Protein AF-A0A136WFS0-F1 (afdb_monomer)

pLDDT: mean 78.29, std 17.87, range [33.06, 95.5]

Foldseek 3Di:
DLVVFQQAKWFQDPVLLVVLVVLQVVQVHDCQNLCVVVVHDSCPSVCSNVCVDGIDGSQVSLSSQCSSVVHDSVVSNVVCCVVCVPPVVVGDDDPVGDDPQDDPVQVPPPLCPLPPDDDDDDPVVVVVVVVVVVVVLVVCCVPPVVVSVVVVVVVSVVCRVHVSVVSNVVNPPCVVCVPDDPVVVVVVVVVVVVVVVVVVVVPVPPPVPVPPVPPDPPDD

Solvent-accessible surface area (backbone atoms only — not comparable to full-atom values): 13031 Å² total; per-residue (Å²): 115,48,76,81,45,38,78,46,64,32,65,58,45,73,65,60,33,50,49,54,52,51,53,27,54,78,62,74,49,50,48,46,58,53,15,52,77,68,79,41,59,54,58,53,43,49,30,41,66,68,60,72,40,58,57,46,35,29,43,55,54,25,49,50,45,11,69,54,70,74,43,54,60,65,59,21,32,50,48,50,47,69,72,34,66,79,54,54,81,76,42,66,77,59,103,80,76,79,85,81,90,61,59,82,71,62,74,73,48,66,55,60,77,48,56,86,69,86,78,83,94,47,73,69,57,51,56,50,51,51,52,51,53,53,51,52,53,52,56,38,34,78,76,40,50,69,61,35,51,53,51,53,53,50,53,53,54,49,41,60,72,39,50,29,59,44,52,25,60,71,57,54,70,64,76,79,55,73,85,59,53,70,69,59,52,49,52,52,50,51,52,53,51,50,53,49,52,61,58,58,64,72,45,85,89,58,76,73,73,79,69,63,84,83,73,83,86,85,87,132

Sequence (220 aa):
MLLDNPIKRIKITDEIKSLIISERQKKDLSATQLAKKMERPQSWIAQIENGRTKSIKQSDLVLVFSKILDLTMEEADNFISNTFEEDLNSLYTDDSGQMSFLDKKDIKKDINKYAKFTTSENKEEFQTQKRYILSAFNSMYNQIPEEAVKILRTLCRNIDFNLPFMTGIMSIPFFILKDLDEDITHELYEEISNLFLKYANKDEQRVSIVNEDDNLDEEQ

InterPro domains:
  IPR001387 Cro/C1-type, helix-turn-helix domain [PS50943] (20-76)
  IPR001387 Cro/C1-type, helix-turn-helix domain [SM00530] (19-76)
  IPR001387 Cro/C1-type, helix-turn-helix domain [cd00093] (20-75)
  IPR010982 Lambda repressor-like, DNA-binding domain superfamily [G3DSA:1.10.260.40] (8-92)
  IPR010982 Lambda repressor-like, DNA-binding domain superfamily [SSF47413] (14-75)

Structure (mmCIF, N/CA/C/O backbone):
data_AF-A0A136WFS0-F1
#
_entry.id   AF-A0A136WFS0-F1
#
loop_
_atom_site.group_PDB
_atom_site.id
_atom_site.type_symbol
_atom_site.label_atom_id
_atom_site.label_alt_id
_atom_site.label_comp_id
_atom_site.label_asym_id
_atom_site.label_entity_id
_atom_site.label_seq_id
_atom_site.pdbx_PDB_ins_code
_atom_site.Cartn_x
_atom_site.Cartn_y
_atom_site.Cartn_z
_atom_site.occupancy
_atom_site.B_iso_or_equiv
_atom_site.auth_seq_id
_atom_site.auth_comp_id
_atom_site.auth_asym_id
_atom_site.auth_atom_id
_atom_site.pdbx_PDB_model_num
ATOM 1 N N . MET A 1 1 ? -7.950 8.051 3.103 1.00 68.50 1 MET A N 1
ATOM 2 C CA . MET A 1 1 ? -8.069 8.164 4.571 1.00 68.50 1 MET A CA 1
ATOM 3 C C . MET A 1 1 ? -9.460 7.695 5.012 1.00 68.50 1 MET A C 1
ATOM 5 O O . MET A 1 1 ? -10.371 7.654 4.190 1.00 68.50 1 MET A O 1
ATOM 9 N N . LEU A 1 2 ? -9.647 7.220 6.248 1.00 71.75 2 LEU A N 1
ATOM 10 C CA . LEU A 1 2 ? -10.925 6.638 6.709 1.00 71.75 2 LEU A CA 1
ATOM 11 C C . LEU A 1 2 ? -12.026 7.693 6.878 1.00 71.75 2 LEU A C 1
ATOM 13 O O . LEU A 1 2 ? -13.213 7.372 6.793 1.00 71.75 2 LEU A O 1
ATOM 17 N N . LEU A 1 3 ? -11.649 8.950 7.101 1.00 78.75 3 LEU A N 1
ATOM 18 C CA . LEU A 1 3 ? -12.576 10.074 7.140 1.00 78.75 3 LEU A CA 1
ATOM 19 C C . LEU A 1 3 ? -13.115 10.466 5.757 1.00 78.75 3 LEU A C 1
ATOM 21 O O . LEU A 1 3 ? -14.141 11.140 5.708 1.00 78.75 3 LEU A O 1
ATOM 25 N N . ASP A 1 4 ? -12.519 9.987 4.658 1.00 75.38 4 ASP A N 1
ATOM 26 C CA . ASP A 1 4 ? -13.006 10.260 3.295 1.00 75.38 4 ASP A CA 1
ATOM 27 C C . ASP A 1 4 ? -14.332 9.538 3.003 1.00 75.38 4 ASP A C 1
ATOM 29 O O . ASP A 1 4 ? -15.120 9.976 2.166 1.00 75.38 4 ASP A O 1
ATOM 33 N N . ASN A 1 5 ? -14.608 8.426 3.699 1.00 74.62 5 ASN A N 1
ATOM 34 C CA . ASN A 1 5 ? -15.874 7.705 3.582 1.00 74.62 5 ASN A CA 1
ATOM 35 C C . ASN A 1 5 ? -16.406 7.244 4.955 1.00 74.62 5 ASN A C 1
ATOM 37 O O . ASN A 1 5 ? -16.463 6.049 5.260 1.00 74.62 5 ASN A O 1
ATOM 41 N N . PRO A 1 6 ? -16.869 8.183 5.799 1.00 75.44 6 PRO A N 1
ATOM 42 C CA . PRO A 1 6 ? -17.129 7.932 7.216 1.00 75.44 6 PRO A CA 1
ATOM 43 C C . PRO A 1 6 ? -18.265 6.926 7.463 1.00 75.44 6 PRO A C 1
ATOM 45 O O . PRO A 1 6 ? -18.339 6.315 8.532 1.00 75.44 6 PRO A O 1
ATOM 48 N N . ILE A 1 7 ? -19.156 6.739 6.484 1.00 80.44 7 ILE A N 1
ATOM 49 C CA . ILE A 1 7 ? -20.322 5.849 6.574 1.00 80.44 7 ILE A CA 1
ATOM 50 C C . ILE A 1 7 ? -19.964 4.413 6.165 1.00 80.44 7 ILE A C 1
ATOM 52 O O . ILE A 1 7 ? -20.620 3.471 6.628 1.00 80.44 7 ILE A O 1
ATOM 56 N N . LYS A 1 8 ? -18.915 4.227 5.349 1.00 83.62 8 LYS A N 1
ATOM 57 C CA . LYS A 1 8 ? -18.462 2.910 4.892 1.00 83.62 8 LYS A CA 1
ATOM 58 C C . LYS A 1 8 ? -18.133 2.022 6.086 1.00 83.62 8 LYS A C 1
ATOM 60 O O . LYS A 1 8 ? -17.630 2.480 7.114 1.00 83.62 8 LYS A O 1
ATOM 65 N N . ARG A 1 9 ? -18.457 0.733 5.975 1.00 83.69 9 ARG A N 1
ATOM 66 C CA . ARG A 1 9 ? -18.174 -0.240 7.034 1.00 83.69 9 ARG A CA 1
ATOM 67 C C . ARG A 1 9 ? -16.831 -0.908 6.791 1.00 83.69 9 ARG A C 1
ATOM 69 O O . ARG A 1 9 ? -16.527 -1.301 5.674 1.00 83.69 9 ARG A O 1
ATOM 76 N N . ILE A 1 10 ? -16.071 -1.076 7.863 1.00 83.75 10 ILE A N 1
ATOM 77 C CA . ILE A 1 10 ? -14.818 -1.819 7.894 1.00 83.75 10 ILE A CA 1
ATOM 78 C C . ILE A 1 10 ? -14.995 -3.081 8.732 1.00 83.75 10 ILE A C 1
ATOM 80 O O . ILE A 1 10 ? -15.658 -3.068 9.777 1.00 83.75 10 ILE A O 1
ATOM 84 N N . LYS A 1 11 ? -14.438 -4.195 8.255 1.00 87.56 11 LYS A N 1
ATOM 85 C CA . LYS A 1 11 ? -14.429 -5.462 8.987 1.00 87.56 11 LYS A CA 1
ATOM 86 C C . LYS A 1 11 ? -13.501 -5.352 10.199 1.00 87.56 11 LYS A C 1
ATOM 88 O O . LYS A 1 11 ? -12.390 -4.855 10.077 1.00 87.56 11 LYS A O 1
ATOM 93 N N . ILE A 1 12 ? -13.946 -5.847 11.351 1.00 87.25 12 ILE A N 1
ATOM 94 C CA . ILE A 1 12 ? -13.088 -5.977 12.533 1.00 87.25 12 ILE A CA 1
ATOM 95 C C . ILE A 1 12 ? -12.282 -7.266 12.387 1.00 87.25 12 ILE A C 1
ATOM 97 O O . ILE A 1 12 ? -12.848 -8.360 12.465 1.00 87.25 12 ILE A O 1
ATOM 101 N N . THR A 1 13 ? -10.984 -7.133 12.133 1.00 86.31 13 THR A N 1
ATOM 102 C CA . THR A 1 13 ? -10.041 -8.255 12.116 1.00 86.31 13 THR A CA 1
ATOM 103 C C . THR A 1 13 ? -9.462 -8.515 13.504 1.00 86.31 13 THR A C 1
ATOM 105 O O . THR A 1 13 ? -9.647 -7.715 14.429 1.00 86.31 13 THR A O 1
ATOM 108 N N . ASP A 1 14 ? -8.760 -9.639 13.658 1.00 83.19 14 ASP A N 1
ATOM 109 C CA . ASP A 1 14 ? -8.060 -9.950 14.903 1.00 83.19 14 ASP A CA 1
ATOM 110 C C . ASP A 1 14 ? -6.918 -8.956 15.172 1.00 83.19 14 ASP A C 1
ATOM 112 O O . ASP A 1 14 ? -6.666 -8.638 16.337 1.00 83.19 14 ASP A O 1
ATOM 116 N N . GLU A 1 15 ? -6.295 -8.386 14.132 1.00 84.06 15 GLU A N 1
ATOM 117 C CA . GLU A 1 15 ? -5.291 -7.325 14.275 1.00 84.06 15 GLU A CA 1
ATOM 118 C C . GLU A 1 15 ? -5.914 -6.040 14.837 1.00 84.06 15 GLU A C 1
ATOM 120 O O . GLU A 1 15 ? -5.456 -5.538 15.866 1.00 84.06 15 GLU A O 1
ATOM 125 N N . ILE A 1 16 ? -7.006 -5.543 14.233 1.00 89.00 16 ILE A N 1
ATOM 126 C CA . ILE A 1 16 ? -7.715 -4.338 14.710 1.00 89.00 16 ILE A CA 1
ATOM 127 C C . ILE A 1 16 ? -8.169 -4.528 16.155 1.00 89.00 16 ILE A C 1
ATOM 129 O O . ILE A 1 16 ? -7.966 -3.663 17.007 1.00 89.00 16 ILE A O 1
ATOM 133 N N . LYS A 1 17 ? -8.766 -5.684 16.445 1.00 90.56 17 LYS A N 1
ATOM 134 C CA . LYS A 1 17 ? -9.206 -6.046 17.789 1.00 90.56 17 LYS A CA 1
ATOM 135 C C . LYS A 1 17 ? -8.048 -6.023 18.786 1.00 90.56 17 LYS A C 1
ATOM 137 O O . LYS A 1 17 ? -8.182 -5.427 19.854 1.00 90.56 17 LYS A O 1
ATOM 142 N N . SER A 1 18 ? -6.933 -6.667 18.453 1.00 87.12 18 SER A N 1
ATOM 143 C CA . SER A 1 18 ? -5.767 -6.746 19.336 1.00 87.12 18 SER A CA 1
ATOM 144 C C . SER A 1 18 ? -5.171 -5.366 19.593 1.00 87.12 18 SER A C 1
ATOM 146 O O . SER A 1 18 ? -4.840 -5.063 20.737 1.00 87.12 18 SER A O 1
ATOM 148 N N . LEU A 1 19 ? -5.124 -4.505 18.571 1.00 90.00 19 LEU A N 1
ATOM 149 C CA . LEU A 1 19 ? -4.628 -3.140 18.710 1.00 90.00 19 LEU A CA 1
ATOM 150 C C . LEU A 1 19 ? -5.527 -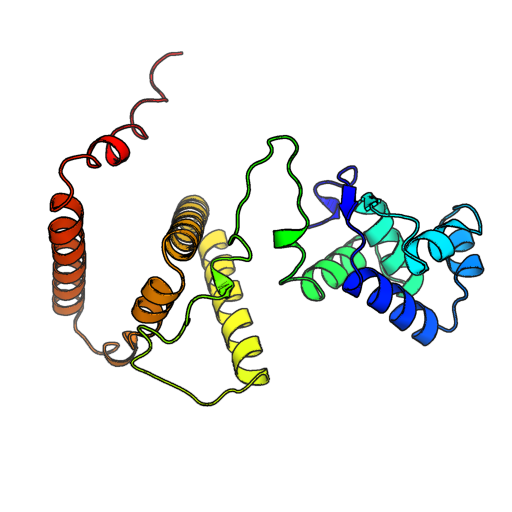2.285 19.613 1.00 90.00 19 LEU A C 1
ATOM 152 O O . LEU A 1 19 ? -5.026 -1.591 20.496 1.00 90.00 19 LEU A O 1
ATOM 156 N N . ILE A 1 20 ? -6.853 -2.363 19.440 1.00 92.56 20 ILE A N 1
ATOM 157 C CA . ILE A 1 20 ? -7.809 -1.664 20.315 1.00 92.56 20 ILE A CA 1
ATOM 158 C C . ILE A 1 20 ? -7.585 -2.084 21.771 1.00 92.56 20 ILE A C 1
ATOM 160 O O . ILE A 1 20 ? -7.485 -1.225 22.647 1.00 92.56 20 ILE A O 1
ATOM 164 N N . ILE A 1 21 ? -7.461 -3.392 22.029 1.00 90.56 21 ILE A N 1
ATOM 165 C CA . ILE A 1 21 ? -7.222 -3.925 23.376 1.00 90.56 21 ILE A CA 1
ATOM 166 C C . ILE A 1 21 ? -5.895 -3.400 23.931 1.00 90.56 21 ILE A C 1
ATOM 168 O O . ILE A 1 21 ? -5.872 -2.889 25.053 1.00 90.56 21 ILE A O 1
ATOM 172 N N . SER A 1 22 ? -4.806 -3.494 23.164 1.00 87.44 22 SER A N 1
ATOM 173 C CA . SER A 1 22 ? -3.476 -3.112 23.639 1.00 87.44 22 SER A CA 1
ATOM 174 C C . SER A 1 22 ? -3.366 -1.617 23.919 1.00 87.44 22 SER A C 1
ATOM 176 O O . SER A 1 22 ? -2.876 -1.236 24.979 1.00 87.44 22 SER A O 1
ATOM 178 N N . GLU A 1 23 ? -3.847 -0.758 23.016 1.00 88.56 23 GLU A N 1
ATOM 179 C CA . GLU A 1 23 ? -3.782 0.696 23.206 1.00 88.56 23 GLU A CA 1
ATOM 180 C C . GLU A 1 23 ? -4.685 1.150 24.354 1.00 88.56 23 GLU A C 1
ATOM 182 O O . GLU A 1 23 ? -4.287 1.970 25.183 1.00 88.56 23 GLU A O 1
ATOM 187 N N . ARG A 1 24 ? -5.874 0.549 24.482 1.00 93.62 24 ARG A N 1
ATOM 188 C CA . ARG A 1 24 ? -6.771 0.812 25.608 1.00 93.62 24 ARG A CA 1
ATOM 189 C C . ARG A 1 24 ? -6.122 0.435 26.945 1.00 93.62 24 ARG A C 1
ATOM 191 O O . ARG A 1 24 ? -6.205 1.206 27.900 1.00 93.62 24 ARG A O 1
ATOM 198 N N . GLN A 1 25 ? -5.483 -0.733 27.019 1.00 90.81 25 GLN A N 1
ATOM 199 C CA . GLN A 1 25 ? -4.806 -1.208 28.230 1.00 90.81 25 GLN A CA 1
ATOM 200 C C . GLN A 1 25 ? -3.585 -0.355 28.591 1.00 90.81 25 GLN A C 1
ATOM 202 O O . GLN A 1 25 ? -3.404 -0.043 29.764 1.00 90.81 25 GLN A O 1
ATOM 207 N N . LYS A 1 26 ? -2.796 0.102 27.607 1.00 90.50 26 LYS A N 1
ATOM 208 C CA . LYS A 1 26 ? -1.684 1.049 27.834 1.00 90.50 26 LYS A CA 1
ATOM 209 C C . LYS A 1 26 ? -2.140 2.359 28.485 1.00 90.50 26 LYS A C 1
ATOM 211 O O . LYS A 1 26 ? -1.353 3.015 29.158 1.00 90.50 26 LYS A O 1
ATOM 216 N N . LYS A 1 27 ? -3.400 2.742 28.274 1.00 89.81 27 LYS A N 1
ATOM 217 C CA . LYS A 1 27 ? -4.025 3.955 28.818 1.00 89.81 27 LYS A CA 1
ATOM 218 C C . LYS A 1 27 ? -4.878 3.695 30.067 1.00 89.81 27 LYS A C 1
ATOM 220 O O . LYS A 1 27 ? -5.587 4.600 30.494 1.00 89.81 27 LYS A O 1
ATOM 225 N N . ASP A 1 28 ? -4.837 2.477 30.614 1.00 91.50 28 ASP A N 1
ATOM 226 C CA . ASP A 1 28 ? -5.625 2.030 31.774 1.00 91.50 28 ASP A CA 1
ATOM 227 C C . ASP A 1 28 ? -7.137 2.325 31.653 1.00 91.50 28 ASP A C 1
ATOM 229 O O . ASP A 1 28 ? -7.840 2.657 32.607 1.00 91.50 28 ASP A O 1
ATOM 233 N N . LEU A 1 29 ? -7.664 2.239 30.429 1.00 91.44 29 LEU A N 1
ATOM 234 C CA . LEU A 1 29 ? -9.081 2.451 30.150 1.00 91.44 29 LEU A CA 1
ATOM 235 C C . LEU A 1 29 ? -9.812 1.110 30.167 1.00 91.44 29 LEU A C 1
ATOM 237 O O . LEU A 1 29 ? -9.398 0.166 29.510 1.00 91.44 29 LEU A O 1
ATOM 241 N N . SER A 1 30 ? -10.952 0.995 30.839 1.00 93.12 30 SER A N 1
ATOM 242 C CA . SER A 1 30 ? -11.841 -0.164 30.658 1.00 93.12 30 SER A CA 1
ATOM 243 C C . SER A 1 30 ? -12.681 -0.029 29.384 1.00 93.12 30 SER A C 1
ATOM 245 O O . SER A 1 30 ? -12.986 1.080 28.935 1.00 93.12 30 SER A O 1
ATOM 247 N N . ALA A 1 31 ? -13.119 -1.159 28.818 1.00 91.94 31 ALA A N 1
ATOM 248 C CA . ALA A 1 31 ? -14.027 -1.173 27.666 1.00 91.94 31 ALA A CA 1
ATOM 249 C C . ALA A 1 31 ? -15.309 -0.355 27.932 1.00 91.94 31 ALA A C 1
ATOM 251 O O . ALA A 1 31 ? -15.770 0.395 27.072 1.00 91.94 31 ALA A O 1
ATOM 252 N N . THR A 1 32 ? -15.836 -0.433 29.158 1.00 92.62 32 THR A N 1
ATOM 253 C CA . THR A 1 32 ? -17.011 0.327 29.605 1.00 92.62 32 THR A CA 1
ATOM 254 C C . THR A 1 32 ? -16.746 1.833 29.655 1.00 92.62 32 THR A C 1
ATOM 256 O O . THR A 1 32 ? -17.588 2.619 29.219 1.00 92.62 32 THR A O 1
ATOM 259 N N . GLN A 1 33 ? -15.584 2.256 30.169 1.00 92.06 33 GLN A N 1
ATOM 260 C CA . GLN A 1 33 ? -15.201 3.673 30.198 1.00 92.06 33 GLN A CA 1
ATOM 261 C C . GLN A 1 33 ? -15.030 4.232 28.785 1.00 92.06 33 GLN A C 1
ATOM 263 O O . GLN A 1 33 ? -15.508 5.331 28.510 1.00 92.06 33 GLN A O 1
ATOM 268 N N . LEU A 1 34 ? -14.405 3.470 27.883 1.00 93.94 34 LEU A N 1
ATOM 269 C CA . LEU A 1 34 ? -14.241 3.875 26.490 1.00 93.94 34 LEU A CA 1
ATOM 270 C C . LEU A 1 34 ? -15.594 4.003 25.778 1.00 93.94 34 LEU A C 1
ATOM 272 O O . LEU A 1 34 ? -15.862 5.033 25.168 1.00 93.94 34 LEU A O 1
ATOM 276 N N . ALA A 1 35 ? -16.488 3.020 25.933 1.00 94.38 35 ALA A N 1
ATOM 277 C CA . ALA A 1 35 ? -17.838 3.093 25.374 1.00 94.38 35 ALA A CA 1
ATOM 278 C C . ALA A 1 35 ? -18.599 4.333 25.876 1.00 94.38 35 ALA A C 1
ATOM 280 O O . ALA A 1 35 ? -19.230 5.034 25.086 1.00 94.38 35 ALA A O 1
ATOM 281 N N . LYS A 1 36 ? -18.474 4.658 27.172 1.00 92.81 36 LYS A N 1
ATOM 282 C CA . LYS A 1 36 ? -19.080 5.857 27.766 1.00 92.81 36 LYS A CA 1
ATOM 283 C C . LYS A 1 36 ? -18.508 7.153 27.180 1.00 92.81 36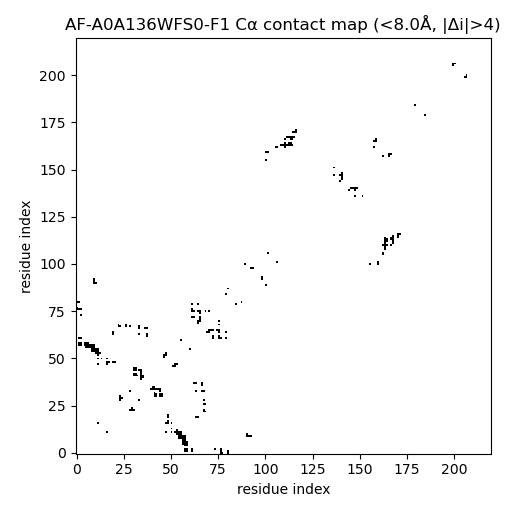 LYS A C 1
ATOM 285 O O . LYS A 1 36 ? -19.284 8.053 26.881 1.00 92.81 36 LYS A O 1
ATOM 290 N N . LYS A 1 37 ? -17.185 7.244 26.977 1.00 91.06 37 LYS A N 1
ATOM 291 C CA . LYS A 1 37 ? -16.526 8.403 26.332 1.00 91.06 37 LYS A CA 1
ATOM 292 C C . LYS A 1 37 ? -16.991 8.642 24.889 1.00 91.06 37 LYS A C 1
ATOM 294 O O . LYS A 1 37 ? -16.801 9.735 24.368 1.00 91.06 37 LYS A O 1
ATOM 299 N N . MET A 1 38 ? -17.561 7.623 24.252 1.00 90.25 38 MET A N 1
ATOM 300 C CA . MET A 1 38 ? -18.074 7.669 22.882 1.00 90.25 38 MET A CA 1
ATOM 301 C C . MET A 1 38 ? -19.604 7.766 22.810 1.00 90.25 38 MET A C 1
ATOM 303 O O . MET A 1 38 ? -20.159 7.623 21.725 1.00 90.25 38 MET A O 1
ATOM 307 N N . GLU A 1 39 ? -20.291 7.923 23.947 1.00 92.00 39 GLU A N 1
ATOM 308 C CA . GLU A 1 39 ? -21.762 7.910 24.020 1.00 92.00 39 GLU A CA 1
ATOM 309 C C . GLU A 1 39 ? -22.384 6.631 23.418 1.00 92.00 39 GLU A C 1
ATOM 311 O O . GLU A 1 39 ? -23.469 6.631 22.835 1.00 92.00 39 GLU A O 1
ATOM 316 N N . ARG A 1 40 ? -21.686 5.496 23.561 1.00 91.94 40 ARG A N 1
ATOM 317 C CA . ARG A 1 40 ? -22.130 4.176 23.096 1.00 91.94 40 ARG A CA 1
ATOM 318 C C . ARG A 1 40 ? -22.615 3.303 24.260 1.00 91.94 40 ARG A C 1
ATOM 320 O O . ARG A 1 40 ? -22.210 3.513 25.407 1.00 91.94 40 ARG A O 1
ATOM 327 N N . PRO A 1 41 ? -23.450 2.277 23.989 1.00 94.56 41 PRO A N 1
ATOM 328 C CA . PRO A 1 41 ? -23.832 1.296 25.002 1.00 94.56 41 PRO A CA 1
ATOM 329 C C . PRO A 1 41 ? -22.602 0.669 25.664 1.00 94.56 41 PRO A C 1
ATOM 331 O O . PRO A 1 41 ? -21.628 0.357 24.983 1.00 94.56 41 PRO A O 1
ATOM 334 N N . GLN A 1 42 ? -22.662 0.421 26.976 1.00 91.69 42 GLN A N 1
ATOM 335 C CA . GLN A 1 42 ? -21.531 -0.104 27.762 1.00 91.69 42 GLN A CA 1
ATOM 336 C C . GLN A 1 42 ? -20.916 -1.387 27.179 1.00 91.69 42 GLN A C 1
ATOM 338 O O . GLN A 1 42 ? -19.716 -1.618 27.299 1.00 91.69 42 GLN A O 1
ATOM 343 N N . SER A 1 43 ? -21.732 -2.214 26.523 1.00 93.00 43 SER A N 1
ATOM 344 C CA . SER A 1 43 ? -21.311 -3.466 25.895 1.00 93.00 43 SER A CA 1
ATOM 345 C C . SER A 1 43 ? -20.637 -3.295 24.530 1.00 93.00 43 SER A C 1
ATOM 347 O O . SER A 1 43 ? -20.070 -4.262 24.031 1.00 93.00 43 SER A O 1
ATOM 349 N N . TRP A 1 44 ? -20.681 -2.113 23.912 1.00 94.88 44 TRP A N 1
ATOM 350 C CA . TRP A 1 44 ? -20.316 -1.922 22.505 1.00 94.88 44 TRP A CA 1
ATOM 351 C C . TRP A 1 44 ? -18.839 -2.235 22.224 1.00 94.88 44 TRP A C 1
ATOM 353 O O . TRP A 1 44 ? -18.545 -3.069 21.369 1.00 94.88 44 TRP A O 1
ATOM 363 N N . ILE A 1 45 ? -17.912 -1.667 23.008 1.00 95.50 45 ILE A N 1
ATOM 364 C CA . ILE A 1 45 ? -16.475 -1.982 22.896 1.00 95.50 45 ILE A CA 1
ATOM 365 C C . ILE A 1 45 ? -16.222 -3.455 23.220 1.00 95.50 45 ILE A C 1
ATOM 367 O O . ILE A 1 45 ? -15.533 -4.141 22.473 1.00 95.50 45 ILE A O 1
ATOM 371 N N . ALA A 1 46 ? -16.846 -3.983 24.275 1.00 92.94 46 ALA A N 1
ATOM 372 C CA . ALA A 1 46 ? -16.682 -5.386 24.646 1.00 92.94 46 ALA A CA 1
ATOM 373 C C . ALA A 1 46 ? -17.169 -6.347 23.544 1.00 92.94 46 ALA A C 1
ATOM 375 O O . ALA A 1 46 ? -16.620 -7.432 23.381 1.00 92.94 46 ALA A O 1
ATOM 376 N N . GLN A 1 47 ? -18.192 -5.987 22.767 1.00 93.38 47 GLN A N 1
ATOM 377 C CA . GLN A 1 47 ? -18.653 -6.794 21.634 1.00 93.38 47 GLN A CA 1
ATOM 378 C C . GLN A 1 47 ? -17.662 -6.785 20.465 1.00 93.38 47 GLN A C 1
ATOM 380 O O . GLN A 1 47 ? -17.499 -7.821 19.816 1.00 93.38 47 GLN A O 1
ATOM 385 N N . ILE A 1 48 ? -16.982 -5.660 20.228 1.00 93.56 48 ILE A N 1
ATOM 386 C CA . ILE A 1 48 ? -15.887 -5.547 19.254 1.00 93.56 48 ILE A CA 1
ATOM 387 C C . ILE A 1 48 ? -14.701 -6.398 19.718 1.00 93.56 48 ILE A C 1
ATOM 389 O O . ILE A 1 48 ? -14.261 -7.290 18.997 1.00 93.56 48 ILE A O 1
ATOM 393 N N . GLU A 1 49 ? -14.259 -6.213 20.963 1.00 90.62 49 GLU A N 1
ATOM 394 C CA . GLU A 1 49 ? -13.125 -6.941 21.543 1.00 90.62 49 GLU A CA 1
ATOM 395 C C . GLU A 1 49 ? -13.374 -8.452 21.642 1.00 90.62 49 GLU A C 1
ATOM 397 O O . GLU A 1 49 ? -12.455 -9.251 21.518 1.00 90.62 49 GLU A O 1
ATOM 402 N N . ASN A 1 50 ? -14.622 -8.891 21.800 1.00 91.50 50 ASN A N 1
ATOM 403 C CA . ASN A 1 50 ? -14.961 -10.316 21.827 1.00 91.50 50 ASN A CA 1
ATOM 404 C C . ASN A 1 50 ? -15.260 -10.908 20.438 1.00 91.50 50 ASN A C 1
ATOM 406 O O . ASN A 1 50 ? -15.615 -12.080 20.350 1.00 91.50 50 ASN A O 1
ATOM 410 N N . GLY A 1 51 ? -15.145 -10.128 19.357 1.00 86.69 51 GLY A N 1
ATOM 411 C CA . GLY A 1 51 ? -15.407 -10.592 17.989 1.00 86.69 51 GLY A CA 1
ATOM 412 C C . GLY A 1 51 ? -16.886 -10.855 17.674 1.00 86.69 51 GLY A C 1
ATOM 413 O O . GLY A 1 51 ? -17.205 -11.448 16.645 1.00 86.69 51 GLY A O 1
ATOM 414 N N . ARG A 1 52 ? -17.818 -10.413 18.535 1.00 89.94 52 ARG A N 1
ATOM 415 C CA . ARG A 1 52 ? -19.265 -10.479 18.251 1.00 89.94 52 ARG A CA 1
ATOM 416 C C . ARG A 1 52 ? -19.655 -9.478 17.163 1.00 89.94 52 ARG A C 1
ATOM 418 O O . ARG A 1 52 ? -20.536 -9.760 16.353 1.00 89.94 52 ARG A O 1
ATOM 425 N N . THR A 1 53 ? -18.986 -8.327 17.130 1.00 89.81 53 THR A N 1
ATOM 426 C CA . THR A 1 53 ? -19.170 -7.304 16.097 1.00 89.81 53 THR A CA 1
ATOM 427 C C . THR A 1 53 ? -18.237 -7.573 14.920 1.00 89.81 53 THR A C 1
ATOM 429 O O . THR A 1 53 ? -17.029 -7.403 15.037 1.00 89.81 53 THR A O 1
ATOM 432 N N . LYS A 1 54 ? -18.799 -7.966 13.770 1.00 87.75 54 LYS A N 1
ATOM 433 C CA . LYS A 1 54 ? -18.022 -8.299 12.558 1.00 87.75 54 LYS A CA 1
ATOM 434 C C . LYS A 1 54 ? -17.531 -7.075 11.777 1.00 87.75 54 LYS A C 1
ATOM 436 O O . LYS A 1 54 ? -16.536 -7.171 11.067 1.00 87.75 54 LYS A O 1
ATOM 441 N N . SER A 1 55 ? -18.238 -5.948 11.863 1.00 88.88 55 SER A N 1
ATOM 442 C CA . SER A 1 55 ? -17.880 -4.703 11.173 1.00 88.88 55 SER A CA 1
ATOM 443 C C . SER A 1 55 ? -18.460 -3.473 11.869 1.00 88.88 55 SER A C 1
ATOM 445 O O . SER A 1 55 ? -19.544 -3.544 12.458 1.00 88.88 55 SER A O 1
ATOM 447 N N . ILE A 1 56 ? -17.781 -2.332 11.753 1.00 89.88 56 ILE A N 1
ATOM 448 C CA . ILE A 1 56 ? -18.219 -1.018 12.263 1.00 89.88 56 ILE A CA 1
ATOM 449 C C . ILE A 1 56 ? -18.041 0.059 11.190 1.00 89.88 56 ILE A C 1
ATOM 451 O O . ILE A 1 56 ? -17.430 -0.212 10.162 1.00 89.88 56 ILE A O 1
ATOM 455 N N . LYS A 1 57 ? -18.585 1.264 11.393 1.00 90.75 57 LYS A N 1
ATOM 456 C CA . LYS A 1 57 ? -18.332 2.389 10.479 1.00 90.75 57 LYS A CA 1
ATOM 457 C C . LYS A 1 57 ? -16.876 2.843 10.576 1.00 90.75 57 LYS A C 1
ATOM 459 O O . LYS A 1 57 ? -16.290 2.786 11.656 1.00 90.75 57 LYS A O 1
ATOM 464 N N . GLN A 1 58 ? -16.319 3.345 9.480 1.00 88.62 58 GLN A N 1
ATOM 465 C CA . GLN A 1 58 ? -14.969 3.912 9.459 1.00 88.62 58 GLN A CA 1
ATOM 466 C C . GLN A 1 58 ? -14.833 5.064 10.459 1.00 88.62 58 GLN A C 1
ATOM 468 O O . GLN A 1 58 ? -13.909 5.060 11.269 1.00 88.62 58 GLN A O 1
ATOM 473 N N . SER A 1 59 ? -15.824 5.959 10.523 1.00 91.56 59 SER A N 1
ATOM 474 C CA . SER A 1 59 ? -15.848 7.037 11.518 1.00 91.56 59 SER A CA 1
ATOM 475 C C . SER A 1 59 ? -15.846 6.531 12.962 1.00 91.56 59 SER A C 1
ATOM 477 O O . SER A 1 59 ? -15.264 7.163 13.837 1.00 91.56 59 SER A O 1
ATOM 479 N N . ASP A 1 60 ? -16.500 5.394 13.226 1.00 94.00 60 ASP A N 1
ATOM 480 C CA . ASP A 1 60 ? -16.545 4.801 14.563 1.00 94.00 60 ASP A CA 1
ATOM 481 C C . ASP A 1 60 ? -15.179 4.231 14.953 1.00 94.00 60 ASP A C 1
ATOM 483 O O . ASP A 1 60 ? -14.780 4.365 16.106 1.00 94.00 60 ASP A O 1
ATOM 487 N N . LEU A 1 61 ? -14.448 3.635 14.004 1.00 93.88 61 LEU A N 1
ATOM 488 C CA . LEU A 1 61 ? -13.086 3.153 14.240 1.00 93.88 61 LEU A CA 1
ATOM 489 C C . LEU A 1 61 ? -12.132 4.316 14.543 1.00 93.88 61 LEU A C 1
ATOM 491 O O . LEU A 1 61 ? -11.392 4.258 15.524 1.00 93.88 61 LEU A O 1
ATOM 495 N N . VAL A 1 62 ? -12.198 5.393 13.756 1.00 93.38 62 VAL A N 1
ATOM 496 C CA . VAL A 1 62 ? -11.415 6.616 14.000 1.00 93.38 62 VAL A CA 1
ATOM 497 C C . VAL A 1 62 ? -11.748 7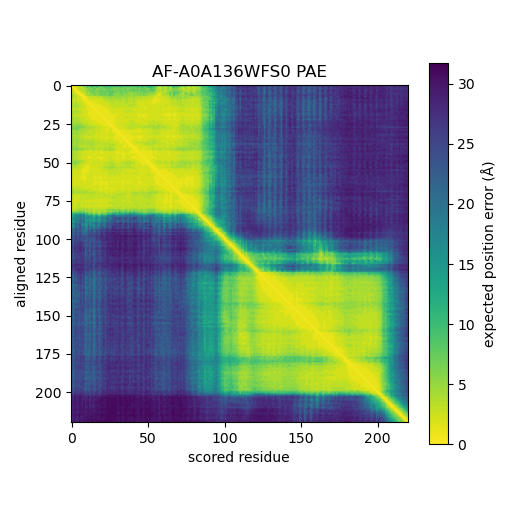.201 15.372 1.00 93.38 62 VAL A C 1
ATOM 499 O O . VAL A 1 62 ? -10.848 7.529 16.144 1.00 93.38 62 VAL A O 1
ATOM 502 N N . LEU A 1 63 ? -13.033 7.243 15.735 1.00 94.56 63 LEU A N 1
ATOM 503 C CA . LEU A 1 63 ? -13.470 7.725 17.042 1.00 94.56 63 LEU A CA 1
ATOM 504 C C . LEU A 1 63 ? -12.934 6.861 18.195 1.00 94.56 63 LEU A C 1
ATOM 506 O O . LEU A 1 63 ? -12.545 7.413 19.224 1.00 94.56 63 LEU A O 1
ATOM 510 N N . VAL A 1 64 ? -12.878 5.530 18.041 1.00 94.94 64 VAL A N 1
ATOM 511 C CA . VAL A 1 64 ? -12.268 4.632 19.041 1.00 94.94 64 VAL A CA 1
ATOM 512 C C . VAL A 1 64 ? -10.829 5.059 19.323 1.00 94.94 64 VAL A C 1
ATOM 514 O O . VAL A 1 64 ? -10.479 5.297 20.480 1.00 94.94 64 VAL A O 1
ATOM 517 N N . PHE A 1 65 ? -10.007 5.203 18.283 1.00 94.75 65 PHE A N 1
ATOM 518 C CA . PHE A 1 65 ? -8.597 5.552 18.452 1.00 94.75 65 PHE A CA 1
ATOM 519 C C . PHE A 1 65 ? -8.395 6.991 18.920 1.00 94.75 65 PHE A C 1
ATOM 521 O O . PHE A 1 65 ? -7.582 7.208 19.816 1.00 94.75 65 PHE A O 1
ATOM 528 N N . SER A 1 66 ? -9.196 7.944 18.436 1.00 94.69 66 SER A N 1
ATOM 529 C CA . SER A 1 66 ? -9.204 9.322 18.945 1.00 94.69 66 SER A CA 1
ATOM 530 C C . SER A 1 66 ? -9.433 9.355 20.460 1.00 94.69 66 SER A C 1
ATOM 532 O O . SER A 1 66 ? -8.706 10.036 21.179 1.00 94.69 66 SER A O 1
ATOM 534 N N . LYS A 1 67 ? -10.382 8.567 20.988 1.00 94.62 67 LYS A N 1
ATOM 535 C CA . LYS A 1 67 ? -10.689 8.546 22.431 1.00 94.62 67 LYS A CA 1
ATOM 536 C C . LYS A 1 67 ? -9.721 7.730 23.283 1.00 94.62 67 LYS A C 1
ATOM 538 O O . LYS A 1 67 ? -9.612 8.011 24.479 1.00 94.62 67 LYS A O 1
ATOM 543 N N . ILE A 1 68 ? -9.056 6.725 22.714 1.00 94.25 68 ILE A N 1
ATOM 544 C CA . ILE A 1 68 ? -8.001 5.974 23.411 1.00 94.25 68 ILE A CA 1
ATOM 545 C C . ILE A 1 68 ? -6.731 6.824 23.508 1.00 94.25 68 ILE A C 1
ATOM 547 O O . ILE A 1 68 ? -6.146 6.936 24.584 1.00 94.25 68 ILE A O 1
ATOM 551 N N . LEU A 1 69 ? -6.311 7.412 22.389 1.00 91.38 69 LEU A N 1
ATOM 552 C CA . LEU A 1 69 ? -5.025 8.094 22.263 1.00 91.38 69 LEU A CA 1
ATOM 553 C C . LEU A 1 69 ? -5.076 9.571 22.664 1.00 91.38 69 LEU A C 1
ATOM 555 O O . LEU A 1 69 ? -4.017 10.160 22.853 1.00 91.38 69 LEU A O 1
ATOM 559 N N . ASP A 1 70 ? -6.279 10.115 22.865 1.00 91.25 70 ASP A N 1
ATOM 560 C CA . ASP A 1 70 ? -6.533 11.535 23.132 1.00 91.25 70 ASP A CA 1
ATOM 561 C C . ASP A 1 70 ? -6.034 12.430 21.988 1.00 91.25 70 ASP A C 1
ATOM 563 O O . ASP A 1 70 ? -5.312 13.402 22.181 1.00 91.25 70 ASP A O 1
ATOM 567 N N . LEU A 1 71 ? -6.405 12.032 20.770 1.00 91.50 71 LEU A N 1
ATOM 568 C CA . LEU A 1 71 ? -6.024 12.679 19.517 1.00 91.50 71 LEU A CA 1
ATOM 569 C C . LEU A 1 71 ? -7.239 13.312 18.842 1.00 91.50 71 LEU A C 1
ATOM 571 O O . LEU A 1 71 ? -8.387 12.902 19.063 1.00 91.50 71 LEU A O 1
ATOM 575 N N . THR A 1 72 ? -6.988 14.265 17.949 1.00 92.38 72 THR A N 1
ATOM 576 C CA . THR A 1 72 ? -8.003 14.721 16.996 1.00 92.38 72 THR A CA 1
ATOM 577 C C . THR A 1 72 ? -8.435 13.573 16.073 1.00 92.38 72 THR A C 1
ATOM 579 O O . THR A 1 72 ? -7.755 12.553 15.944 1.00 92.38 72 THR A O 1
ATOM 582 N N . MET A 1 73 ? -9.598 13.714 15.429 1.00 90.75 73 MET A N 1
ATOM 583 C CA . MET A 1 73 ? -10.081 12.703 14.477 1.00 90.75 73 MET A CA 1
ATOM 584 C C . MET A 1 73 ? -9.099 12.511 13.313 1.00 90.75 73 MET A C 1
ATOM 586 O O . MET A 1 73 ? -8.884 11.383 12.889 1.00 90.75 73 MET A O 1
ATOM 590 N N . GLU A 1 74 ? -8.478 13.591 12.835 1.00 86.12 74 GLU A N 1
ATOM 591 C CA . GLU A 1 74 ? -7.507 13.565 11.736 1.00 86.12 74 GLU A CA 1
ATOM 592 C C . GLU A 1 74 ? -6.205 12.856 12.135 1.00 86.12 74 GLU A C 1
ATOM 594 O O . GLU A 1 74 ? -5.730 11.968 11.432 1.00 86.12 74 GLU A O 1
ATOM 599 N N . GLU A 1 75 ? -5.660 13.160 13.314 1.00 86.12 75 GLU A N 1
ATOM 600 C CA . GLU A 1 75 ? -4.480 12.465 13.844 1.00 86.12 75 GLU A CA 1
ATOM 601 C C . GLU A 1 75 ? -4.750 10.978 14.098 1.00 86.12 75 GLU A C 1
ATOM 603 O O . GLU A 1 75 ? -3.883 10.139 13.855 1.00 86.12 75 GLU A O 1
ATOM 608 N N . ALA A 1 76 ? -5.953 10.633 14.563 1.00 88.50 76 ALA A N 1
ATOM 609 C CA . ALA A 1 76 ? -6.358 9.245 14.744 1.00 88.50 76 ALA A CA 1
ATOM 610 C C . ALA A 1 76 ? -6.503 8.510 13.402 1.00 88.50 76 ALA A C 1
ATOM 612 O O . ALA A 1 76 ? -6.099 7.355 13.300 1.00 88.50 76 ALA A O 1
ATOM 613 N N . ASP A 1 77 ? -7.037 9.165 12.371 1.00 87.75 77 ASP A N 1
ATOM 614 C CA . ASP A 1 77 ? -7.125 8.604 11.021 1.00 87.75 77 ASP A CA 1
ATOM 615 C C . ASP A 1 77 ? -5.732 8.359 10.421 1.00 87.75 77 ASP A C 1
ATOM 617 O O . ASP A 1 77 ? -5.444 7.269 9.921 1.00 87.75 77 ASP A O 1
ATOM 621 N N . ASN A 1 78 ? -4.820 9.318 10.590 1.00 84.81 78 ASN A N 1
ATOM 622 C CA . ASN A 1 78 ? -3.415 9.170 10.216 1.00 84.81 78 ASN A CA 1
ATOM 623 C C . ASN A 1 78 ? -2.738 8.029 10.984 1.00 84.81 78 ASN A C 1
ATOM 625 O O . ASN A 1 78 ? -2.033 7.216 10.391 1.00 84.81 78 ASN A O 1
ATOM 629 N N . PHE A 1 79 ? -2.981 7.917 12.292 1.00 86.38 79 PHE A N 1
ATOM 630 C CA . PHE A 1 79 ? -2.459 6.819 13.103 1.00 86.38 79 PHE A CA 1
ATOM 631 C C . PHE A 1 79 ? -2.931 5.458 12.582 1.00 86.38 79 PHE A C 1
ATOM 633 O O . PHE A 1 79 ? -2.112 4.556 12.410 1.00 86.38 79 PHE A O 1
ATOM 640 N N . ILE A 1 80 ? -4.228 5.301 12.305 1.00 87.69 80 ILE A N 1
ATOM 641 C CA . ILE A 1 80 ? -4.787 4.042 11.795 1.00 87.69 80 ILE A CA 1
ATOM 642 C C . ILE A 1 80 ? -4.228 3.750 10.399 1.00 87.69 80 ILE A C 1
ATOM 644 O O . ILE A 1 80 ? -3.793 2.629 10.150 1.00 87.69 80 ILE A O 1
ATOM 648 N N . SER A 1 81 ? -4.176 4.753 9.523 1.00 83.06 81 SER A N 1
ATOM 649 C CA . SER A 1 81 ? -3.633 4.621 8.168 1.00 83.06 81 SER A CA 1
ATOM 650 C C . SER A 1 81 ? -2.175 4.156 8.192 1.00 83.06 81 SER A C 1
ATOM 652 O O . SER A 1 81 ? -1.852 3.170 7.543 1.00 83.06 81 SER A O 1
ATOM 654 N N . ASN A 1 82 ? -1.333 4.760 9.032 1.00 80.19 82 ASN A N 1
ATOM 655 C CA . ASN A 1 82 ? 0.076 4.380 9.180 1.00 80.19 82 ASN A CA 1
ATOM 656 C C . ASN A 1 82 ? 0.259 3.016 9.870 1.00 80.19 82 ASN A C 1
ATOM 658 O O . ASN A 1 82 ? 1.216 2.298 9.594 1.00 80.19 82 ASN A O 1
ATOM 662 N N . THR A 1 83 ? -0.640 2.651 10.790 1.00 80.25 83 THR A N 1
ATOM 663 C CA . THR A 1 83 ? -0.540 1.393 11.552 1.00 80.25 83 THR A CA 1
ATOM 664 C C . THR A 1 83 ? -1.015 0.188 10.742 1.00 80.25 83 THR A C 1
ATOM 666 O O . THR A 1 83 ? -0.473 -0.904 10.892 1.00 80.25 83 THR A O 1
ATOM 669 N N . PHE A 1 84 ? -2.004 0.380 9.867 1.00 75.44 84 PHE A N 1
ATOM 670 C CA . PHE A 1 84 ? -2.603 -0.667 9.035 1.00 75.44 84 PHE A CA 1
ATOM 671 C C . PHE A 1 84 ? -2.364 -0.439 7.539 1.00 75.44 84 PHE A C 1
ATOM 673 O O . PHE A 1 84 ? -3.136 -0.916 6.711 1.00 75.44 84 PHE A O 1
ATOM 680 N N . GLU A 1 85 ? -1.293 0.270 7.188 1.00 64.38 85 GLU A N 1
ATOM 681 C CA . GLU A 1 85 ? -0.941 0.678 5.820 1.00 64.38 85 GLU A CA 1
ATOM 682 C C . GLU A 1 85 ? -0.873 -0.509 4.827 1.00 64.38 85 GLU A C 1
ATOM 684 O O . GLU A 1 85 ? -1.022 -0.322 3.623 1.00 64.38 85 GLU A O 1
ATOM 689 N N . GLU A 1 86 ? -0.677 -1.741 5.321 1.00 52.59 86 GLU A N 1
ATOM 690 C CA . GLU A 1 86 ? -0.678 -2.986 4.526 1.00 52.59 86 GLU A CA 1
ATOM 691 C C . GLU A 1 86 ? -2.046 -3.693 4.495 1.00 52.59 86 GLU A C 1
ATOM 693 O O . GLU A 1 86 ? -2.397 -4.302 3.486 1.00 52.59 86 GLU A O 1
ATOM 698 N N . ASP A 1 87 ? -2.857 -3.567 5.550 1.00 52.12 87 ASP A N 1
ATOM 699 C CA . ASP A 1 87 ? -4.127 -4.291 5.695 1.00 52.12 87 ASP A CA 1
ATOM 700 C C . ASP A 1 87 ? -5.341 -3.494 5.208 1.00 52.12 87 ASP A C 1
ATOM 702 O O . ASP A 1 87 ? -6.309 -4.087 4.728 1.00 52.12 87 ASP A O 1
ATOM 706 N N . LEU A 1 88 ? -5.316 -2.158 5.276 1.00 48.34 88 LEU A N 1
ATOM 707 C CA . LEU A 1 88 ? -6.453 -1.307 4.904 1.00 48.34 88 LEU A CA 1
ATOM 708 C C . LEU A 1 88 ? -6.847 -1.463 3.432 1.00 48.34 88 LEU A C 1
ATOM 710 O O . LEU A 1 88 ? -8.040 -1.512 3.136 1.00 48.34 88 LEU A O 1
ATOM 714 N N . ASN A 1 89 ? -5.878 -1.673 2.536 1.00 45.06 89 ASN A N 1
ATOM 715 C CA . ASN A 1 89 ? -6.136 -1.967 1.122 1.00 45.06 89 ASN A CA 1
ATOM 716 C C . ASN A 1 89 ? -6.898 -3.293 0.906 1.00 45.06 89 ASN A C 1
ATOM 718 O O . ASN A 1 89 ? -7.600 -3.431 -0.092 1.00 45.06 89 ASN A O 1
ATOM 722 N N . SER A 1 90 ? -6.845 -4.235 1.860 1.00 45.06 90 SER A N 1
ATOM 723 C CA . SER A 1 90 ? -7.611 -5.496 1.833 1.00 45.06 90 SER A CA 1
ATOM 724 C C . SER A 1 90 ? -8.991 -5.410 2.512 1.00 45.06 90 SER A C 1
ATOM 726 O O . SER A 1 90 ? -9.797 -6.340 2.424 1.00 45.06 90 SER A O 1
ATOM 728 N N . LEU A 1 91 ? -9.276 -4.304 3.211 1.00 40.25 91 LEU A N 1
ATOM 729 C CA . LEU A 1 91 ? -10.443 -4.140 4.088 1.00 40.25 91 LEU A CA 1
ATOM 730 C C . LEU A 1 91 ? -11.556 -3.271 3.490 1.00 40.25 91 LEU A C 1
ATOM 732 O O . LEU A 1 91 ? -12.635 -3.155 4.081 1.00 40.25 91 LEU A O 1
ATOM 736 N N . TYR A 1 92 ? -11.329 -2.695 2.311 1.00 43.12 92 TYR A N 1
ATOM 737 C CA . TYR A 1 92 ? -12.368 -2.045 1.527 1.00 43.12 92 TYR A CA 1
ATOM 738 C C . TYR A 1 92 ? -13.166 -3.097 0.747 1.00 43.12 92 TYR A C 1
ATOM 740 O O . TYR A 1 92 ? -12.786 -3.492 -0.346 1.00 43.12 92 TYR A O 1
ATOM 748 N N . THR A 1 93 ? -14.324 -3.506 1.265 1.00 40.19 93 THR A N 1
ATOM 749 C CA . THR A 1 93 ? -15.382 -4.036 0.392 1.00 40.19 93 THR A CA 1
ATOM 750 C C . THR A 1 93 ? -15.996 -2.856 -0.358 1.00 40.19 93 THR A C 1
ATOM 752 O O . THR A 1 93 ? -16.382 -1.870 0.276 1.00 40.19 93 THR A O 1
ATOM 755 N N . ASP A 1 94 ? -16.027 -2.889 -1.683 1.00 41.16 94 ASP A N 1
ATOM 756 C CA . ASP A 1 94 ? -16.766 -1.932 -2.504 1.00 41.16 94 ASP A CA 1
ATOM 757 C C . ASP A 1 94 ? -18.218 -2.402 -2.703 1.00 41.16 94 ASP A C 1
ATOM 759 O O . ASP A 1 94 ? -18.513 -3.596 -2.697 1.00 41.16 94 ASP A O 1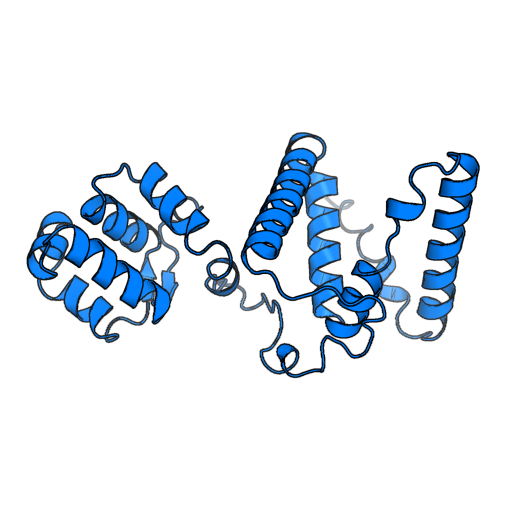
ATOM 763 N N . ASP A 1 95 ? -19.135 -1.451 -2.892 1.00 45.38 95 ASP A N 1
ATOM 764 C CA . ASP A 1 95 ? -20.539 -1.718 -3.247 1.00 45.38 95 ASP A CA 1
ATOM 765 C C . ASP A 1 95 ? -20.702 -2.125 -4.738 1.00 45.38 95 ASP A C 1
ATOM 767 O O . ASP A 1 95 ? -21.818 -2.217 -5.244 1.00 45.38 95 ASP A O 1
ATOM 771 N N . SER A 1 96 ? -19.591 -2.409 -5.433 1.00 45.59 96 SER A N 1
ATOM 772 C CA . SER A 1 96 ? -19.507 -2.938 -6.806 1.00 45.59 96 SER A CA 1
ATOM 773 C C . SER A 1 96 ? -18.864 -4.331 -6.916 1.00 45.59 96 SER A C 1
ATOM 775 O O . SER A 1 96 ? -18.872 -4.923 -7.994 1.00 45.59 96 SER A O 1
ATOM 777 N N . GLY A 1 97 ? -18.377 -4.912 -5.816 1.00 40.69 97 GLY A N 1
ATOM 778 C CA . GLY A 1 97 ? -17.991 -6.319 -5.738 1.00 40.69 97 GLY A CA 1
ATOM 779 C C . GLY A 1 97 ? -16.731 -6.740 -6.501 1.00 40.69 97 GLY A C 1
ATOM 780 O O . GLY A 1 97 ? -16.570 -7.946 -6.698 1.00 40.69 97 GLY A O 1
ATOM 781 N N . GLN A 1 98 ? -15.831 -5.833 -6.907 1.00 42.69 98 GLN A N 1
ATOM 782 C CA . GLN A 1 98 ? -14.521 -6.224 -7.448 1.00 42.69 98 GLN A CA 1
ATOM 783 C C . GLN A 1 98 ? -13.383 -5.263 -7.065 1.00 42.69 98 GLN A C 1
ATOM 785 O O . GLN A 1 98 ? -13.115 -4.276 -7.741 1.00 42.69 98 GLN A O 1
ATOM 790 N N . MET A 1 99 ? -12.595 -5.680 -6.069 1.00 39.03 99 MET A N 1
ATOM 791 C CA . MET A 1 99 ? -11.137 -5.526 -6.076 1.00 39.03 99 MET A CA 1
ATOM 792 C C . MET A 1 99 ? -10.505 -6.827 -5.564 1.00 39.03 99 MET A C 1
ATOM 794 O O . MET A 1 99 ? -10.691 -7.214 -4.412 1.00 39.03 99 MET A O 1
ATOM 798 N N . SER A 1 100 ? -9.789 -7.528 -6.442 1.00 40.94 100 SER A N 1
ATOM 799 C CA . SER A 1 100 ? -9.028 -8.740 -6.127 1.00 40.94 100 SER A CA 1
ATOM 800 C C . SER A 1 100 ? -7.541 -8.401 -6.176 1.00 40.94 100 SER A C 1
ATOM 802 O O . SER A 1 100 ? -6.949 -8.455 -7.246 1.00 40.94 100 SER A O 1
ATOM 804 N N . PHE A 1 101 ? -6.946 -8.073 -5.032 1.00 49.34 101 PHE A N 1
ATOM 805 C CA . PHE A 1 101 ? -5.512 -7.781 -4.911 1.00 49.34 101 PHE A CA 1
ATOM 806 C C . PHE A 1 101 ? -4.721 -9.022 -4.470 1.00 49.34 101 PHE A C 1
ATOM 808 O O . PHE A 1 101 ? -4.144 -9.023 -3.392 1.00 49.34 101 PHE A O 1
ATOM 815 N N . LEU A 1 102 ? -4.697 -10.083 -5.283 1.00 46.59 102 LEU A N 1
ATOM 816 C CA . LEU A 1 102 ? -4.230 -11.451 -4.969 1.00 46.59 102 LEU A CA 1
ATOM 817 C C . LEU A 1 102 ? -5.292 -12.333 -4.292 1.00 46.59 102 LEU A C 1
ATOM 819 O O . LEU A 1 102 ? -5.641 -12.178 -3.119 1.00 46.59 102 LEU A O 1
ATOM 823 N N . ASP A 1 103 ? -5.747 -13.361 -5.011 1.00 48.38 103 ASP A N 1
ATOM 824 C CA . ASP A 1 103 ? -6.457 -14.474 -4.388 1.00 48.38 103 ASP A CA 1
ATOM 825 C C . ASP A 1 103 ? -5.466 -15.216 -3.467 1.00 48.38 103 ASP A C 1
ATOM 827 O O . ASP A 1 103 ? -4.323 -15.487 -3.846 1.00 48.38 103 ASP A O 1
ATOM 831 N N . LYS A 1 104 ? -5.866 -15.590 -2.242 1.00 47.00 104 LYS A N 1
ATOM 832 C CA . LYS A 1 104 ? -4.972 -16.235 -1.242 1.00 47.00 104 LYS A CA 1
ATOM 833 C C . LYS A 1 104 ? -4.303 -17.523 -1.753 1.00 47.00 104 LYS A C 1
ATOM 835 O O . LYS A 1 104 ? -3.383 -18.047 -1.122 1.00 47.00 104 LYS A O 1
ATOM 840 N N . LYS A 1 105 ? -4.782 -18.064 -2.875 1.00 46.94 105 LYS A N 1
ATOM 841 C CA . LYS A 1 105 ? -4.196 -19.197 -3.595 1.00 46.94 105 LYS A CA 1
ATOM 842 C C . LYS A 1 105 ? -2.915 -18.842 -4.360 1.00 46.94 105 LYS A C 1
ATOM 844 O O . LYS A 1 105 ? -2.055 -19.714 -4.461 1.00 46.94 105 LYS A O 1
ATOM 849 N N . ASP A 1 106 ? -2.745 -17.610 -4.839 1.00 47.94 106 ASP A N 1
ATOM 850 C CA . ASP A 1 106 ? -1.564 -17.191 -5.610 1.00 47.94 106 ASP A CA 1
ATOM 851 C C . ASP A 1 106 ? -0.339 -16.916 -4.733 1.00 47.94 106 ASP A C 1
ATOM 853 O O . ASP A 1 106 ? 0.783 -17.192 -5.151 1.00 47.94 106 ASP A O 1
ATOM 857 N N . ILE A 1 107 ? -0.550 -16.519 -3.474 1.00 51.38 107 ILE A N 1
ATOM 858 C CA . ILE A 1 107 ? 0.509 -16.331 -2.461 1.00 51.38 107 ILE A CA 1
ATOM 859 C C . ILE A 1 107 ? 1.210 -17.667 -2.121 1.00 51.38 107 ILE A C 1
ATOM 861 O O . ILE A 1 107 ? 2.351 -17.681 -1.673 1.00 51.38 107 ILE A O 1
ATOM 865 N N . LYS A 1 108 ? 0.562 -18.819 -2.369 1.00 48.12 108 LYS A N 1
ATOM 866 C CA . LYS A 1 108 ? 1.170 -20.152 -2.168 1.00 48.12 108 LYS A CA 1
ATOM 867 C C . LYS A 1 108 ? 2.110 -20.592 -3.295 1.00 48.12 108 LYS A C 1
ATOM 869 O O . LYS A 1 108 ? 2.720 -21.655 -3.174 1.00 48.12 108 LYS A O 1
ATOM 874 N N . LYS A 1 109 ? 2.200 -19.851 -4.404 1.00 57.72 109 LYS A N 1
ATOM 875 C CA . LYS A 1 109 ? 3.194 -20.136 -5.447 1.00 57.72 109 LYS A CA 1
ATOM 876 C C . LYS A 1 109 ? 4.572 -19.753 -4.920 1.00 57.72 109 LYS A C 1
ATOM 878 O O . LYS A 1 109 ? 4.706 -18.771 -4.202 1.00 57.72 109 LYS A O 1
ATOM 883 N N . ASP A 1 110 ? 5.587 -20.528 -5.289 1.00 66.62 110 ASP A N 1
ATOM 884 C CA . ASP A 1 110 ? 6.974 -20.211 -4.960 1.00 66.62 110 ASP A CA 1
ATOM 885 C C . ASP A 1 110 ? 7.351 -18.853 -5.577 1.00 66.62 110 ASP A C 1
ATOM 887 O O . ASP A 1 110 ? 7.612 -18.751 -6.778 1.00 66.62 110 ASP A O 1
ATOM 891 N N . ILE A 1 111 ? 7.321 -17.797 -4.755 1.00 66.75 111 ILE A N 1
ATOM 892 C CA . ILE A 1 111 ? 7.651 -16.416 -5.141 1.00 66.75 111 ILE A CA 1
ATOM 893 C C . ILE A 1 111 ? 9.090 -16.343 -5.670 1.00 66.75 111 ILE A C 1
ATOM 895 O O . ILE A 1 111 ? 9.399 -15.499 -6.511 1.00 66.75 111 ILE A O 1
ATOM 899 N N . ASN A 1 112 ? 9.945 -17.287 -5.266 1.00 67.25 112 ASN A N 1
ATOM 900 C CA . ASN A 1 112 ? 11.336 -17.360 -5.682 1.00 67.25 112 ASN A CA 1
ATOM 901 C C . ASN A 1 112 ? 11.544 -18.130 -6.990 1.00 67.25 112 ASN A C 1
ATOM 903 O O . ASN A 1 112 ? 12.678 -18.227 -7.452 1.00 67.25 112 ASN A O 1
ATOM 907 N N . LYS A 1 113 ? 10.482 -18.619 -7.650 1.00 76.62 113 LYS A N 1
ATOM 908 C CA . LYS A 1 113 ? 10.583 -19.375 -8.913 1.00 76.62 113 LYS A CA 1
ATOM 909 C C . LYS A 1 113 ? 11.438 -18.675 -9.977 1.00 76.62 113 LYS A C 1
ATOM 911 O O . LYS A 1 113 ? 12.097 -19.343 -10.772 1.00 76.62 113 LYS A O 1
ATOM 916 N N . TYR A 1 114 ? 11.401 -17.344 -10.011 1.00 73.62 114 TYR A N 1
ATOM 917 C CA . TYR A 1 114 ? 12.169 -16.523 -10.950 1.00 73.62 114 TYR A CA 1
ATOM 918 C C . TYR A 1 114 ? 13.229 -15.653 -10.262 1.00 73.62 114 TYR A C 1
ATOM 920 O O . TYR A 1 114 ? 13.902 -14.876 -10.940 1.00 73.62 114 TYR A O 1
ATOM 928 N N . ALA A 1 115 ? 13.401 -15.780 -8.941 1.00 68.38 115 ALA A N 1
ATOM 929 C CA . ALA A 1 115 ? 14.387 -15.016 -8.192 1.00 68.38 115 ALA A CA 1
ATOM 930 C C . ALA A 1 115 ? 15.795 -15.502 -8.554 1.00 68.38 115 ALA A C 1
ATOM 932 O O . ALA A 1 115 ? 16.208 -16.606 -8.208 1.00 68.38 115 ALA A O 1
ATOM 933 N N . LYS A 1 116 ? 16.534 -14.663 -9.282 1.00 68.19 116 LYS A N 1
ATOM 934 C CA . LYS A 1 116 ? 17.947 -14.898 -9.623 1.00 68.19 116 LYS A CA 1
ATOM 935 C C . LYS A 1 116 ? 18.906 -14.092 -8.748 1.00 68.19 116 LYS A C 1
ATOM 937 O O . LYS A 1 116 ? 20.103 -14.361 -8.749 1.00 68.19 116 LYS A O 1
ATOM 942 N N . PHE A 1 117 ? 18.371 -13.126 -8.006 1.00 60.69 117 PHE A N 1
ATOM 943 C CA . PHE A 1 117 ? 19.111 -12.182 -7.183 1.00 60.69 117 PHE A CA 1
ATOM 944 C C . PHE A 1 117 ? 18.509 -12.222 -5.775 1.00 60.69 117 PHE A C 1
ATOM 946 O O . PHE A 1 117 ? 17.452 -11.649 -5.531 1.00 60.69 117 PHE A O 1
ATOM 953 N N . THR A 1 118 ? 19.120 -12.985 -4.868 1.00 57.06 118 THR A N 1
ATOM 954 C CA . THR A 1 118 ? 18.648 -13.136 -3.482 1.00 57.06 118 THR A CA 1
ATOM 955 C C . THR A 1 118 ? 19.459 -12.261 -2.540 1.00 57.06 118 THR A C 1
ATOM 957 O O . THR A 1 118 ? 20.690 -12.297 -2.575 1.00 57.06 118 THR A O 1
ATOM 960 N N . THR A 1 119 ? 18.779 -11.546 -1.651 1.00 57.28 119 THR A N 1
ATOM 961 C CA . THR A 1 119 ? 19.379 -10.842 -0.512 1.00 57.28 119 THR A CA 1
ATOM 962 C C . THR A 1 119 ? 18.891 -11.450 0.803 1.00 57.28 119 THR A C 1
ATOM 964 O O . THR A 1 119 ? 17.884 -12.156 0.847 1.00 57.28 119 THR A O 1
ATOM 967 N N . SER A 1 120 ? 19.655 -11.243 1.877 1.00 59.78 120 SER A N 1
ATOM 968 C CA . SER A 1 120 ? 19.311 -11.724 3.218 1.00 59.78 120 SER A CA 1
ATOM 969 C C . SER A 1 120 ? 18.052 -11.041 3.755 1.00 59.78 120 SER A C 1
ATOM 971 O O . SER A 1 120 ? 17.886 -9.836 3.581 1.00 59.78 120 SER A O 1
ATOM 973 N N . GLU A 1 121 ? 17.202 -11.788 4.461 1.00 66.00 121 GLU A N 1
ATOM 974 C CA . GLU A 1 121 ? 15.997 -11.241 5.090 1.00 66.00 121 GLU A CA 1
ATOM 975 C C . GLU A 1 121 ? 16.350 -10.216 6.179 1.00 66.00 121 GLU A C 1
ATOM 977 O O . GLU A 1 121 ? 16.914 -10.556 7.220 1.00 66.00 121 GLU A O 1
ATOM 982 N N . ASN A 1 122 ? 15.981 -8.954 5.953 1.00 76.06 122 ASN A N 1
ATOM 983 C CA . ASN A 1 122 ? 16.082 -7.885 6.939 1.00 76.06 122 ASN A CA 1
ATOM 984 C C . ASN A 1 122 ? 14.761 -7.105 7.001 1.00 76.06 122 ASN A C 1
ATOM 986 O O . ASN A 1 122 ? 14.410 -6.342 6.100 1.00 76.06 122 ASN A O 1
ATOM 990 N N . LYS A 1 123 ? 14.014 -7.299 8.093 1.00 74.88 123 LYS A N 1
ATOM 991 C CA . LYS A 1 123 ? 12.698 -6.678 8.299 1.00 74.88 123 LYS A CA 1
ATOM 992 C C . LYS A 1 123 ? 12.764 -5.148 8.351 1.00 74.88 123 LYS A C 1
ATOM 994 O O . LYS A 1 123 ? 11.837 -4.485 7.894 1.00 74.88 123 LYS A O 1
ATOM 999 N N . GLU A 1 124 ? 13.832 -4.587 8.908 1.00 74.25 124 GLU A N 1
ATOM 1000 C CA . GLU A 1 124 ? 14.011 -3.135 9.002 1.00 74.25 124 GLU A CA 1
ATOM 1001 C C . GLU A 1 124 ? 14.312 -2.518 7.630 1.00 74.25 124 GLU A C 1
ATOM 1003 O O . GLU A 1 124 ? 13.777 -1.465 7.271 1.00 74.25 124 GLU A O 1
ATOM 1008 N N . GLU A 1 125 ? 15.105 -3.221 6.824 1.00 80.69 125 GLU A N 1
ATOM 1009 C CA . GLU A 1 125 ? 15.397 -2.838 5.447 1.00 80.69 125 GLU A CA 1
ATOM 1010 C C . GLU A 1 125 ? 14.136 -2.878 4.581 1.00 80.69 125 GLU A C 1
ATOM 1012 O O . G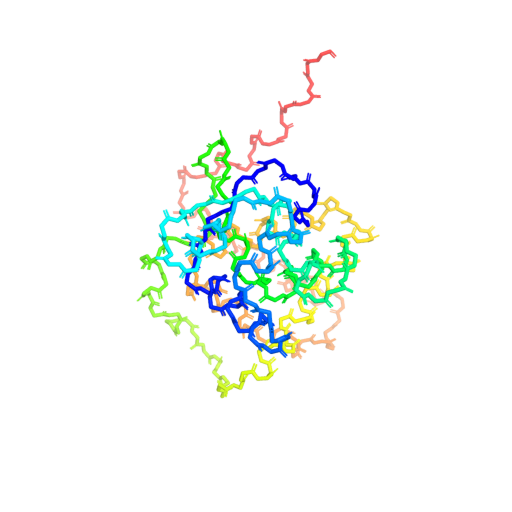LU A 1 125 ? 13.851 -1.903 3.891 1.00 80.69 125 GLU A O 1
ATOM 1017 N N . PHE A 1 126 ? 13.313 -3.927 4.702 1.00 81.12 126 PHE A N 1
ATOM 1018 C CA . PHE A 1 126 ? 12.018 -4.006 4.019 1.00 81.12 126 PHE A CA 1
ATOM 1019 C C . PHE A 1 126 ? 11.136 -2.782 4.307 1.00 81.12 126 PHE A C 1
ATOM 1021 O O . PHE A 1 126 ? 10.645 -2.136 3.382 1.00 81.12 126 PHE A O 1
ATOM 1028 N N . GLN A 1 127 ? 10.982 -2.413 5.583 1.00 81.31 127 GLN A N 1
ATOM 1029 C CA . GLN A 1 127 ? 10.171 -1.253 5.974 1.00 81.31 127 GLN A CA 1
ATOM 1030 C C . GLN A 1 127 ? 10.750 0.068 5.454 1.00 81.31 127 GLN A C 1
ATOM 1032 O O . GLN A 1 127 ? 10.020 0.996 5.104 1.00 81.31 127 GLN A O 1
ATOM 1037 N N . THR A 1 128 ? 12.073 0.164 5.369 1.00 80.44 128 THR A N 1
ATOM 1038 C CA . THR A 1 128 ? 12.744 1.333 4.800 1.00 80.44 128 THR A CA 1
ATOM 1039 C C . THR A 1 128 ? 12.507 1.433 3.294 1.00 80.44 128 THR A C 1
ATOM 1041 O O . THR A 1 128 ? 12.082 2.487 2.823 1.00 80.44 128 THR A O 1
ATOM 1044 N N . GLN A 1 129 ? 12.673 0.340 2.547 1.00 85.88 129 GLN A N 1
ATOM 1045 C CA . GLN A 1 129 ? 12.429 0.319 1.101 1.00 85.88 129 GLN A CA 1
ATOM 1046 C C . GLN A 1 129 ? 10.959 0.572 0.753 1.00 85.88 129 GLN A C 1
ATOM 1048 O O . GLN A 1 129 ? 10.663 1.341 -0.160 1.00 85.88 129 GLN A O 1
ATOM 1053 N N . LYS A 1 130 ? 10.027 0.018 1.535 1.00 86.00 130 LYS A N 1
ATOM 1054 C CA . LYS A 1 130 ? 8.594 0.301 1.394 1.00 86.00 130 LYS A CA 1
ATOM 1055 C C . LYS A 1 130 ? 8.305 1.803 1.480 1.00 86.00 130 LYS A C 1
ATOM 1057 O O . LYS A 1 130 ? 7.622 2.345 0.612 1.00 86.00 130 LYS A O 1
ATOM 1062 N N . ARG A 1 131 ? 8.858 2.492 2.486 1.00 80.12 131 ARG A N 1
ATOM 1063 C CA . ARG A 1 131 ? 8.689 3.948 2.640 1.00 80.12 131 ARG A CA 1
ATOM 1064 C C . ARG A 1 131 ? 9.266 4.730 1.462 1.00 80.12 131 ARG A C 1
ATOM 1066 O O . ARG A 1 131 ? 8.647 5.700 1.033 1.00 80.12 131 ARG A O 1
ATOM 1073 N N . TYR A 1 132 ? 10.407 4.307 0.916 1.00 86.12 132 TYR A N 1
ATOM 1074 C CA . TYR A 1 132 ? 10.977 4.934 -0.279 1.00 86.12 132 TYR A CA 1
ATOM 1075 C C . TYR A 1 132 ? 10.056 4.813 -1.494 1.00 86.12 132 TYR A C 1
ATOM 1077 O O . TYR A 1 132 ? 9.801 5.818 -2.154 1.00 86.12 132 TYR A O 1
ATOM 1085 N N . ILE A 1 133 ? 9.511 3.621 -1.752 1.00 89.00 133 ILE A N 1
ATOM 1086 C CA . ILE A 1 133 ? 8.576 3.392 -2.863 1.00 89.00 133 ILE A CA 1
ATOM 1087 C C . ILE A 1 133 ? 7.336 4.280 -2.711 1.00 89.00 133 ILE A C 1
ATOM 1089 O O . ILE A 1 133 ? 6.972 4.989 -3.647 1.00 89.00 133 ILE A O 1
ATOM 1093 N N . LEU A 1 134 ? 6.719 4.303 -1.524 1.00 84.69 134 LEU A N 1
ATOM 1094 C CA . LEU A 1 134 ? 5.547 5.145 -1.259 1.00 84.69 134 LEU A CA 1
ATOM 1095 C C . LEU A 1 134 ? 5.853 6.634 -1.463 1.00 84.69 134 LEU A C 1
ATOM 1097 O O . LEU A 1 134 ? 5.092 7.343 -2.117 1.00 84.69 134 LEU A O 1
ATOM 1101 N N . SER A 1 135 ? 6.995 7.102 -0.956 1.00 80.12 135 SER A N 1
ATOM 1102 C CA . SER A 1 135 ? 7.436 8.487 -1.135 1.00 80.12 135 SER A CA 1
ATOM 1103 C C . SER A 1 135 ? 7.639 8.849 -2.611 1.00 80.12 135 SER A C 1
ATOM 1105 O O . SER A 1 135 ? 7.245 9.938 -3.037 1.00 80.12 135 SER A O 1
ATOM 1107 N N . ALA A 1 136 ? 8.192 7.935 -3.416 1.00 87.62 136 ALA A N 1
ATOM 1108 C CA . ALA A 1 136 ? 8.377 8.138 -4.851 1.00 87.62 136 ALA A CA 1
ATOM 1109 C C . ALA A 1 136 ? 7.034 8.290 -5.584 1.00 87.62 136 ALA A C 1
ATOM 1111 O O . ALA A 1 136 ? 6.857 9.244 -6.341 1.00 87.62 136 ALA A O 1
ATOM 1112 N N . PHE A 1 137 ? 6.059 7.417 -5.307 1.00 87.94 137 PHE A N 1
ATOM 1113 C CA . PHE A 1 137 ? 4.718 7.523 -5.893 1.00 87.94 137 PHE A CA 1
ATOM 1114 C C . PHE A 1 137 ? 3.979 8.791 -5.454 1.00 87.94 137 PHE A C 1
ATOM 1116 O O . PHE A 1 137 ? 3.365 9.448 -6.290 1.00 87.94 137 PHE A O 1
ATOM 1123 N N . ASN A 1 138 ? 4.091 9.189 -4.184 1.00 82.75 138 ASN A N 1
ATOM 1124 C CA . ASN A 1 138 ? 3.511 10.445 -3.701 1.00 82.75 138 ASN A CA 1
ATOM 1125 C C . ASN A 1 138 ? 4.143 11.662 -4.391 1.00 82.75 138 ASN A C 1
ATOM 1127 O O . ASN A 1 138 ? 3.445 12.581 -4.813 1.00 82.75 138 ASN A O 1
ATOM 1131 N N . SER A 1 139 ? 5.467 11.654 -4.549 1.00 86.19 139 SER A N 1
ATOM 1132 C CA . SER A 1 139 ? 6.199 12.720 -5.241 1.00 86.19 139 SER A CA 1
ATOM 1133 C C . SER A 1 139 ? 5.822 12.806 -6.719 1.00 86.19 139 SER A C 1
ATOM 1135 O O . SER A 1 139 ? 5.731 13.907 -7.259 1.00 86.19 139 SER A O 1
ATOM 1137 N N . MET A 1 140 ? 5.586 11.661 -7.363 1.00 90.31 140 MET A N 1
ATOM 1138 C CA . MET A 1 140 ? 5.112 11.580 -8.742 1.00 90.31 140 MET A CA 1
ATOM 1139 C C . MET A 1 140 ? 3.678 12.101 -8.865 1.00 90.31 140 MET A C 1
ATOM 1141 O O . MET A 1 140 ? 3.421 12.935 -9.722 1.00 90.31 140 MET A O 1
ATOM 1145 N N . TYR A 1 141 ? 2.769 11.698 -7.973 1.00 89.00 141 TYR A N 1
ATOM 1146 C CA . TYR A 1 141 ? 1.385 12.182 -7.964 1.00 89.00 141 TYR A CA 1
ATOM 1147 C C . TYR A 1 141 ? 1.300 13.701 -7.796 1.00 89.00 141 TYR A C 1
ATOM 1149 O O . TYR A 1 141 ? 0.521 14.353 -8.478 1.00 89.00 141 TYR A O 1
ATOM 1157 N N . ASN A 1 142 ? 2.144 14.284 -6.944 1.00 81.75 142 ASN A N 1
ATOM 1158 C CA . ASN A 1 142 ? 2.177 15.733 -6.742 1.00 81.75 142 ASN A CA 1
ATOM 1159 C C . ASN A 1 142 ? 2.658 16.521 -7.976 1.00 81.75 142 ASN A C 1
ATOM 1161 O O . ASN A 1 142 ? 2.421 17.725 -8.044 1.00 81.75 142 ASN A O 1
ATOM 1165 N N . GLN A 1 143 ? 3.353 15.875 -8.917 1.00 91.75 143 GLN A N 1
ATOM 1166 C CA . GLN A 1 143 ? 3.886 16.508 -10.128 1.00 91.75 143 GLN A CA 1
ATOM 1167 C C . GLN A 1 143 ? 3.044 16.196 -11.371 1.00 91.75 143 GLN A C 1
ATOM 1169 O O . GLN A 1 143 ? 2.774 17.096 -12.160 1.00 91.75 143 GLN A O 1
ATOM 1174 N N . ILE A 1 144 ? 2.636 14.934 -11.532 1.00 93.06 144 ILE A N 1
ATOM 1175 C CA . ILE A 1 144 ? 1.924 14.386 -12.696 1.00 93.06 144 ILE A CA 1
ATOM 1176 C C . ILE A 1 144 ? 0.825 13.401 -12.236 1.00 93.06 144 ILE A C 1
ATOM 1178 O O . ILE A 1 144 ? 1.004 12.182 -12.298 1.00 93.06 144 ILE A O 1
ATOM 1182 N N . PRO A 1 145 ? -0.312 13.898 -11.702 1.00 83.25 145 PRO A N 1
ATOM 1183 C CA . PRO A 1 145 ? -1.321 13.056 -11.052 1.00 83.25 145 PRO A CA 1
ATOM 1184 C C . PRO A 1 145 ? -1.885 11.941 -11.943 1.00 83.25 145 PRO A C 1
ATOM 1186 O O . PRO A 1 145 ? -2.023 10.800 -11.496 1.00 83.25 145 PRO A O 1
ATOM 1189 N N . GLU A 1 146 ? -2.208 12.255 -13.197 1.00 84.75 146 GLU A N 1
ATOM 1190 C CA . GLU A 1 146 ? -2.860 11.325 -14.125 1.00 84.75 146 GLU A CA 1
ATOM 1191 C C . GLU A 1 146 ? -1.922 10.176 -14.513 1.00 84.75 146 GLU A C 1
ATOM 1193 O O . GLU A 1 146 ? -2.274 8.997 -14.379 1.00 84.75 146 GLU A O 1
ATOM 1198 N N . GLU A 1 147 ? -0.685 10.499 -14.892 1.00 89.75 147 GLU A N 1
ATOM 1199 C CA . GLU A 1 147 ? 0.364 9.525 -15.180 1.00 89.75 147 GLU A CA 1
ATOM 1200 C C . GLU A 1 147 ? 0.696 8.683 -13.948 1.00 89.75 147 GLU A C 1
ATOM 1202 O O . GLU A 1 147 ? 0.834 7.464 -14.064 1.00 89.75 147 GLU A O 1
ATOM 1207 N N . ALA A 1 148 ? 0.766 9.290 -12.758 1.00 86.19 148 ALA A N 1
ATOM 1208 C CA . ALA A 1 148 ? 1.030 8.570 -11.516 1.00 86.19 148 ALA A CA 1
ATOM 1209 C C . ALA A 1 148 ? -0.032 7.491 -11.255 1.00 86.19 148 ALA A C 1
ATOM 1211 O O . ALA A 1 148 ? 0.304 6.343 -10.947 1.00 86.19 148 ALA A O 1
ATOM 1212 N N . VAL A 1 149 ? -1.313 7.835 -11.430 1.00 82.00 149 VAL A N 1
ATOM 1213 C CA . VAL A 1 149 ? -2.432 6.893 -11.287 1.00 82.00 149 VAL A CA 1
ATOM 1214 C C . VAL A 1 149 ? -2.365 5.802 -12.356 1.00 82.00 149 VAL A C 1
ATOM 1216 O O . VAL A 1 149 ? -2.552 4.625 -12.036 1.00 82.00 149 VAL A O 1
ATOM 1219 N N . LYS A 1 150 ? -2.065 6.152 -13.612 1.00 85.69 150 LYS A N 1
ATOM 1220 C CA . LYS A 1 150 ? -1.915 5.186 -14.713 1.00 85.69 150 LYS A CA 1
ATOM 1221 C C . LYS A 1 150 ? -0.788 4.186 -14.445 1.00 85.69 150 LYS A C 1
ATOM 1223 O O . LYS A 1 150 ? -0.992 2.978 -14.605 1.00 85.69 150 LYS A O 1
ATOM 1228 N N . ILE A 1 151 ? 0.375 4.662 -14.001 1.00 90.50 151 ILE A N 1
ATOM 1229 C CA . ILE A 1 151 ? 1.541 3.830 -13.677 1.00 90.50 151 ILE A CA 1
ATOM 1230 C C . ILE A 1 151 ? 1.215 2.908 -12.503 1.00 90.50 151 ILE A C 1
ATOM 1232 O O . ILE A 1 151 ? 1.428 1.699 -12.600 1.00 90.50 151 ILE A O 1
ATOM 1236 N N . LEU A 1 152 ? 0.642 3.445 -11.422 1.00 87.00 152 LEU A N 1
ATOM 1237 C CA . LEU A 1 152 ? 0.297 2.658 -10.239 1.00 87.00 152 LEU A CA 1
ATOM 1238 C C . LEU A 1 152 ? -0.743 1.576 -10.562 1.00 87.00 152 LEU A C 1
ATOM 1240 O O . LEU A 1 152 ? -0.570 0.418 -10.188 1.00 87.00 152 LEU A O 1
ATOM 1244 N N . ARG A 1 153 ? -1.783 1.916 -11.332 1.00 84.75 153 ARG A N 1
ATOM 1245 C CA . ARG A 1 153 ? -2.792 0.953 -11.800 1.00 84.75 153 ARG A CA 1
ATOM 1246 C C . ARG A 1 153 ? -2.164 -0.161 -12.637 1.00 84.75 153 ARG A C 1
ATOM 1248 O O . ARG A 1 153 ? -2.516 -1.328 -12.467 1.00 84.75 153 ARG A O 1
ATOM 1255 N N . THR A 1 154 ? -1.235 0.189 -13.524 1.00 84.50 154 THR A N 1
ATOM 1256 C CA . THR A 1 154 ? -0.509 -0.781 -14.355 1.00 84.50 154 THR A CA 1
ATOM 1257 C C . THR A 1 154 ? 0.367 -1.698 -13.501 1.00 84.50 154 THR A C 1
ATOM 1259 O O . THR A 1 154 ? 0.343 -2.912 -13.692 1.00 84.50 154 THR A O 1
ATOM 1262 N N . LEU A 1 155 ? 1.075 -1.153 -12.506 1.00 89.75 155 LEU A N 1
ATOM 1263 C CA . LEU A 1 155 ? 1.868 -1.934 -11.556 1.00 89.75 155 LEU A CA 1
ATOM 1264 C C . LEU A 1 155 ? 1.004 -2.955 -10.803 1.00 89.75 155 LEU A C 1
ATOM 1266 O O . LEU A 1 155 ? 1.373 -4.127 -10.745 1.00 89.75 155 LEU A O 1
ATOM 1270 N N . CYS A 1 156 ? -0.157 -2.541 -10.284 1.00 83.31 156 CYS A N 1
ATOM 1271 C CA . CYS A 1 156 ? -1.091 -3.445 -9.609 1.00 83.31 156 CYS A CA 1
ATOM 1272 C C . CYS A 1 156 ? -1.542 -4.585 -10.533 1.00 83.31 156 CYS A C 1
ATOM 1274 O O . CYS A 1 156 ? -1.376 -5.752 -10.187 1.00 83.31 156 CYS A O 1
ATOM 1276 N N . ARG A 1 157 ? -2.006 -4.261 -11.749 1.00 80.50 157 ARG A N 1
ATOM 1277 C CA . ARG A 1 157 ? -2.429 -5.266 -12.743 1.00 80.50 157 ARG A CA 1
ATOM 1278 C C . ARG A 1 157 ? -1.306 -6.241 -13.108 1.00 80.50 157 ARG A C 1
ATOM 1280 O O . ARG A 1 157 ? -1.559 -7.432 -13.272 1.00 80.50 157 ARG A O 1
ATOM 1287 N N . ASN A 1 158 ? -0.068 -5.756 -13.215 1.00 85.44 158 ASN A N 1
ATOM 1288 C CA . ASN A 1 158 ? 1.089 -6.606 -13.483 1.00 85.44 158 ASN A CA 1
ATOM 1289 C C . ASN A 1 158 ? 1.321 -7.600 -12.338 1.00 85.44 158 ASN A C 1
ATOM 1291 O O . ASN A 1 158 ? 1.491 -8.795 -12.583 1.00 85.44 158 ASN A O 1
ATOM 1295 N N . ILE A 1 159 ? 1.312 -7.123 -11.091 1.00 84.19 159 ILE A N 1
ATOM 1296 C CA . ILE A 1 159 ? 1.488 -7.972 -9.906 1.00 84.19 159 ILE A CA 1
ATOM 1297 C C . ILE A 1 159 ? 0.389 -9.044 -9.838 1.00 84.19 159 ILE A C 1
ATOM 1299 O O . ILE A 1 159 ? 0.702 -10.216 -9.608 1.00 84.19 159 ILE A O 1
ATOM 1303 N N . ASP A 1 160 ? -0.862 -8.667 -10.116 1.00 78.06 160 ASP A N 1
ATOM 1304 C CA . ASP A 1 160 ? -2.008 -9.582 -10.126 1.00 78.06 160 ASP A CA 1
ATOM 1305 C C . ASP A 1 160 ? -1.924 -10.634 -11.246 1.00 78.06 160 ASP A C 1
ATOM 1307 O O . ASP A 1 160 ? -2.367 -11.768 -11.063 1.00 78.06 160 ASP A O 1
ATOM 1311 N N . PHE A 1 161 ? -1.322 -10.305 -12.396 1.00 81.75 161 PHE A N 1
ATOM 1312 C CA . PHE A 1 161 ? -1.156 -11.247 -13.508 1.00 81.75 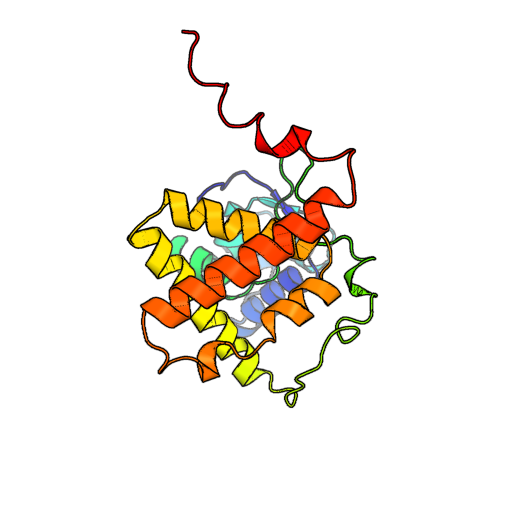161 PHE A CA 1
ATOM 1313 C C . PHE A 1 161 ? -0.319 -12.473 -13.112 1.00 81.75 161 PHE A C 1
ATOM 1315 O O . PHE A 1 161 ? -0.715 -13.614 -13.371 1.00 81.75 161 PHE A O 1
ATOM 1322 N N . ASN A 1 162 ? 0.862 -12.255 -12.525 1.00 81.19 162 ASN A N 1
ATOM 1323 C CA . ASN A 1 162 ? 1.754 -13.334 -12.100 1.00 81.19 162 ASN A CA 1
ATOM 1324 C C . ASN A 1 162 ? 2.815 -12.822 -11.120 1.00 81.19 162 ASN A C 1
ATOM 1326 O O . ASN A 1 162 ? 3.914 -12.439 -11.528 1.00 81.19 162 ASN A O 1
ATOM 1330 N N . LEU A 1 163 ? 2.502 -12.876 -9.823 1.00 81.44 163 LEU A N 1
ATOM 1331 C CA . LEU A 1 163 ? 3.374 -12.372 -8.763 1.00 81.44 163 LEU A CA 1
ATOM 1332 C C . LEU A 1 163 ? 4.820 -12.917 -8.840 1.00 81.44 163 LEU A C 1
ATOM 1334 O O . LEU A 1 163 ? 5.718 -12.086 -8.934 1.00 81.44 163 LEU A O 1
ATOM 1338 N N . PRO A 1 164 ? 5.096 -14.243 -8.889 1.00 83.12 164 PRO A N 1
ATOM 1339 C CA . PRO A 1 164 ? 6.474 -14.740 -8.992 1.00 83.12 164 PRO A CA 1
ATOM 1340 C C . PRO A 1 164 ? 7.233 -14.250 -10.232 1.00 83.12 164 PRO A C 1
ATOM 1342 O O . PRO A 1 164 ? 8.441 -14.027 -10.191 1.00 83.12 164 PRO A O 1
ATOM 1345 N N . PHE A 1 165 ? 6.550 -14.136 -11.373 1.00 86.06 165 PHE A N 1
ATOM 1346 C CA . PHE A 1 165 ? 7.178 -13.656 -12.602 1.00 86.06 165 PHE A CA 1
ATOM 1347 C C . PHE A 1 165 ? 7.520 -12.167 -12.496 1.00 86.06 165 PHE A C 1
ATOM 1349 O O . PHE A 1 165 ? 8.639 -11.767 -12.820 1.00 86.06 165 PHE A O 1
ATOM 1356 N N . MET A 1 166 ? 6.588 -11.362 -11.981 1.00 88.44 166 MET A N 1
ATOM 1357 C CA . MET A 1 166 ? 6.799 -9.928 -11.812 1.00 88.44 166 MET A CA 1
ATOM 1358 C C . MET A 1 166 ? 7.829 -9.601 -10.738 1.00 88.44 166 MET A C 1
ATOM 1360 O O . MET A 1 166 ? 8.624 -8.691 -10.948 1.00 88.44 166 MET A O 1
ATOM 1364 N N . THR A 1 167 ? 7.884 -10.340 -9.626 1.00 85.19 167 THR A N 1
ATOM 1365 C CA . THR A 1 167 ? 8.969 -10.183 -8.642 1.00 85.19 167 THR A CA 1
ATOM 1366 C C . THR A 1 167 ? 10.325 -10.495 -9.269 1.00 85.19 167 THR A C 1
ATOM 1368 O O . THR A 1 167 ? 11.286 -9.771 -9.023 1.00 85.19 167 THR A O 1
ATOM 1371 N N . GLY A 1 168 ? 10.393 -11.495 -10.155 1.00 86.44 168 GLY A N 1
ATOM 1372 C CA . GLY A 1 168 ? 11.574 -11.774 -10.973 1.00 86.44 168 GLY A CA 1
ATOM 1373 C C . GLY A 1 168 ? 12.007 -10.573 -11.820 1.00 86.44 168 GLY A C 1
ATOM 1374 O O . GLY A 1 168 ? 13.173 -10.187 -11.768 1.00 86.44 168 GLY A O 1
ATOM 1375 N N . ILE A 1 169 ? 11.075 -9.944 -12.545 1.00 89.38 169 ILE A N 1
ATOM 1376 C CA . ILE A 1 169 ? 11.351 -8.734 -13.343 1.00 89.38 169 ILE A CA 1
ATOM 1377 C C . ILE A 1 169 ? 11.802 -7.568 -12.451 1.00 89.38 169 ILE A C 1
ATOM 1379 O O . ILE A 1 169 ? 12.815 -6.938 -12.740 1.00 89.38 169 ILE A O 1
ATOM 1383 N N . MET A 1 170 ? 11.093 -7.300 -11.351 1.00 88.56 170 MET A N 1
ATOM 1384 C CA . MET A 1 170 ? 11.416 -6.201 -10.429 1.00 88.56 170 MET A CA 1
ATOM 1385 C C . MET A 1 170 ? 12.766 -6.387 -9.721 1.00 88.56 170 MET A C 1
ATOM 1387 O O . MET A 1 170 ? 13.366 -5.410 -9.288 1.00 88.56 170 MET A O 1
ATOM 1391 N N . SER A 1 171 ? 13.260 -7.624 -9.616 1.00 87.25 171 SER A N 1
ATOM 1392 C CA . SER A 1 171 ? 14.572 -7.925 -9.028 1.00 87.25 171 SER A CA 1
ATOM 1393 C C . SER A 1 171 ? 15.761 -7.649 -9.957 1.00 87.25 171 SER A C 1
ATOM 1395 O O . SER A 1 171 ? 16.907 -7.776 -9.525 1.00 87.25 171 SER A O 1
ATOM 1397 N N . ILE A 1 172 ? 15.524 -7.293 -11.227 1.00 89.62 172 ILE A N 1
ATOM 1398 C CA . ILE A 1 172 ? 16.598 -6.975 -12.175 1.00 89.62 172 ILE A CA 1
ATOM 1399 C C . ILE A 1 172 ? 17.286 -5.670 -11.725 1.00 89.62 172 ILE A C 1
ATOM 1401 O O . ILE A 1 172 ? 16.622 -4.639 -11.606 1.00 89.62 172 ILE A O 1
ATOM 1405 N N . PRO A 1 173 ? 18.613 -5.671 -11.493 1.00 89.12 173 PRO A N 1
ATOM 1406 C CA . PRO A 1 173 ? 19.320 -4.536 -10.904 1.00 89.12 173 PRO A CA 1
ATOM 1407 C C . PRO A 1 173 ? 19.644 -3.448 -11.942 1.00 89.12 173 PRO A C 1
ATOM 1409 O O . PRO A 1 173 ? 20.808 -3.150 -12.206 1.00 89.12 173 PRO A O 1
ATOM 1412 N N . PHE A 1 174 ? 18.615 -2.817 -12.518 1.00 89.44 174 PHE A N 1
ATOM 1413 C CA . PHE A 1 174 ? 18.771 -1.730 -13.497 1.00 89.44 174 PHE A CA 1
ATOM 1414 C C . PHE A 1 174 ? 19.610 -0.556 -12.966 1.00 89.44 174 PHE A C 1
ATOM 1416 O O . PHE A 1 174 ? 20.263 0.126 -13.744 1.00 89.44 174 PHE A O 1
ATOM 1423 N N . PHE A 1 175 ? 19.684 -0.361 -11.645 1.00 87.88 175 PHE A N 1
ATOM 1424 C CA . PHE A 1 175 ? 20.528 0.666 -11.020 1.00 87.88 175 PHE A CA 1
ATOM 1425 C C . PHE A 1 175 ? 22.034 0.503 -11.303 1.00 87.88 175 PHE A C 1
ATOM 1427 O O . PHE A 1 175 ? 22.789 1.461 -11.143 1.00 87.88 175 PHE A O 1
ATOM 1434 N N . ILE A 1 176 ? 22.494 -0.685 -11.719 1.00 89.56 176 ILE A N 1
ATOM 1435 C CA . ILE A 1 176 ? 23.887 -0.903 -12.152 1.00 89.56 176 ILE A CA 1
ATOM 1436 C C . ILE A 1 176 ? 24.179 -0.131 -13.450 1.00 89.56 176 ILE A C 1
ATOM 1438 O O . ILE A 1 176 ? 25.326 0.213 -13.715 1.00 89.56 176 ILE A O 1
ATOM 1442 N N . LEU A 1 177 ? 23.142 0.192 -14.223 1.00 90.25 177 LEU A N 1
ATOM 1443 C CA . LEU A 1 177 ? 23.219 0.895 -15.501 1.00 90.25 177 LEU A CA 1
ATOM 1444 C C . LEU A 1 177 ? 23.136 2.425 -15.367 1.00 90.25 177 LEU A C 1
ATOM 1446 O O . LEU A 1 177 ? 22.977 3.116 -16.364 1.00 90.25 177 LEU A O 1
ATOM 1450 N N . LYS A 1 178 ? 23.234 2.971 -14.150 1.00 87.69 178 LYS A N 1
ATOM 1451 C CA . LYS A 1 178 ? 23.045 4.406 -13.862 1.00 87.69 178 LYS A CA 1
ATOM 1452 C C . LYS A 1 178 ? 23.954 5.367 -14.650 1.00 87.69 178 LYS A C 1
ATOM 1454 O O . LYS A 1 178 ? 23.637 6.546 -14.722 1.00 87.69 178 LYS A O 1
ATOM 1459 N N . ASP A 1 179 ? 25.081 4.873 -15.164 1.00 91.44 179 ASP A N 1
ATOM 1460 C CA . ASP A 1 179 ? 26.098 5.664 -15.869 1.00 91.44 179 ASP A CA 1
ATOM 1461 C C . ASP A 1 179 ? 26.034 5.456 -17.399 1.00 91.44 179 ASP A C 1
ATOM 1463 O O . ASP A 1 179 ? 26.973 5.815 -18.111 1.00 91.44 179 ASP A O 1
ATOM 1467 N N . LEU A 1 180 ? 24.967 4.829 -17.914 1.00 91.06 180 LEU A N 1
ATOM 1468 C CA . LEU A 1 180 ? 24.725 4.742 -19.354 1.00 91.06 180 LEU A CA 1
ATOM 1469 C C . LEU A 1 180 ? 24.373 6.115 -19.930 1.00 91.06 180 LEU A C 1
ATOM 1471 O O . LEU A 1 180 ? 23.706 6.925 -19.289 1.00 91.06 180 LEU A O 1
ATOM 1475 N N . ASP A 1 181 ? 24.805 6.337 -21.167 1.00 93.75 181 ASP A N 1
ATOM 1476 C CA . ASP A 1 181 ? 24.395 7.495 -21.953 1.00 93.75 181 ASP A CA 1
ATOM 1477 C C . ASP A 1 181 ? 22.885 7.444 -22.277 1.00 93.75 181 ASP A C 1
ATOM 1479 O O . ASP A 1 181 ? 22.276 6.365 -22.284 1.00 93.75 181 ASP A O 1
ATOM 1483 N N . GLU A 1 182 ? 22.273 8.604 -22.530 1.00 91.12 182 GLU A N 1
ATOM 1484 C CA . GLU A 1 182 ? 20.848 8.714 -22.864 1.00 91.12 182 GLU A CA 1
ATOM 1485 C C . GLU A 1 182 ? 20.488 7.916 -24.125 1.00 91.12 182 GLU A C 1
ATOM 1487 O O . GLU A 1 182 ? 19.464 7.228 -24.125 1.00 91.12 182 GLU A O 1
ATOM 1492 N N . ASP A 1 183 ? 21.353 7.913 -25.145 1.00 94.06 183 ASP A N 1
ATOM 1493 C CA . ASP A 1 183 ? 21.120 7.176 -26.392 1.00 94.06 183 ASP A CA 1
ATOM 1494 C C . ASP A 1 183 ? 21.069 5.665 -26.125 1.00 94.06 183 ASP A C 1
ATOM 1496 O O . ASP A 1 183 ? 20.136 4.975 -26.537 1.00 94.06 183 ASP A O 1
ATOM 1500 N N . ILE A 1 184 ? 22.018 5.151 -25.336 1.00 92.88 184 ILE A N 1
ATOM 1501 C CA . ILE A 1 184 ? 22.066 3.727 -24.962 1.00 92.88 184 ILE A CA 1
ATOM 1502 C C . ILE A 1 184 ? 20.876 3.363 -24.063 1.00 92.88 184 ILE A C 1
ATOM 1504 O O . ILE A 1 184 ? 20.326 2.263 -24.144 1.00 92.88 184 ILE A O 1
ATOM 1508 N N . THR A 1 185 ? 20.450 4.284 -23.198 1.00 92.12 185 THR A N 1
ATOM 1509 C CA . THR A 1 185 ? 19.272 4.090 -22.344 1.00 92.12 185 THR A CA 1
ATOM 1510 C C . THR A 1 185 ? 17.997 3.984 -23.183 1.00 92.12 185 THR A C 1
ATOM 1512 O O . THR A 1 185 ? 17.136 3.148 -22.893 1.00 92.12 185 THR A O 1
ATOM 1515 N N . HIS A 1 186 ? 17.886 4.785 -24.245 1.00 92.94 186 HIS A N 1
ATOM 1516 C CA . HIS A 1 186 ? 16.784 4.707 -25.197 1.00 92.94 186 HIS A CA 1
ATOM 1517 C C . HIS A 1 186 ? 16.810 3.399 -26.000 1.00 92.94 186 HIS A C 1
ATOM 1519 O O . HIS A 1 186 ? 15.783 2.727 -26.093 1.00 92.94 186 HIS A O 1
ATOM 1525 N N . GLU A 1 187 ? 17.978 2.975 -26.495 1.00 95.06 187 GLU A N 1
ATOM 1526 C CA . GLU A 1 187 ? 18.142 1.676 -27.167 1.00 95.06 187 GLU A CA 1
ATOM 1527 C C . GLU A 1 187 ? 17.691 0.514 -26.270 1.00 95.06 187 GLU A C 1
ATOM 1529 O O . GLU A 1 187 ? 16.913 -0.343 -26.695 1.00 95.06 187 GLU A O 1
ATOM 1534 N N . LEU A 1 188 ? 18.097 0.518 -24.996 1.00 93.88 188 LEU A N 1
ATOM 1535 C CA . LEU A 1 188 ? 17.668 -0.485 -24.021 1.00 93.88 188 LEU A CA 1
ATOM 1536 C C . LEU A 1 188 ? 16.143 -0.491 -23.828 1.00 93.88 188 LEU A C 1
ATOM 1538 O O . LEU A 1 188 ? 15.535 -1.560 -23.737 1.00 93.88 188 LEU A O 1
ATOM 1542 N N . TYR A 1 189 ? 15.514 0.683 -23.753 1.00 92.12 189 TYR A N 1
ATOM 1543 C CA . TYR A 1 189 ? 14.059 0.787 -23.643 1.00 92.12 189 TYR 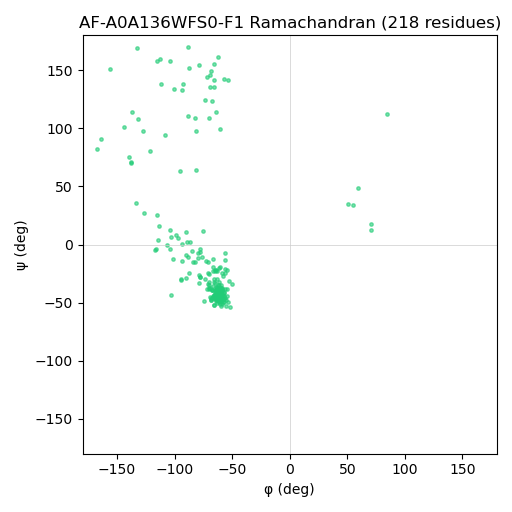A CA 1
ATOM 1544 C C . TYR A 1 189 ? 13.354 0.173 -24.860 1.00 92.12 189 TYR A C 1
ATOM 1546 O O . TYR A 1 189 ? 12.429 -0.631 -24.699 1.00 92.12 189 TYR A O 1
ATOM 1554 N N . GLU A 1 190 ? 13.826 0.486 -26.066 1.00 95.31 190 GLU A N 1
ATOM 1555 C CA . GLU A 1 190 ? 13.300 -0.076 -27.310 1.00 95.31 190 GLU A CA 1
ATOM 1556 C C . GLU A 1 190 ? 13.469 -1.598 -27.363 1.00 95.31 190 GLU A C 1
ATOM 1558 O O . GLU A 1 190 ? 12.547 -2.319 -27.752 1.00 95.31 190 GLU A O 1
ATOM 1563 N N . GLU A 1 191 ? 14.605 -2.134 -26.914 1.00 95.38 191 GLU A N 1
ATOM 1564 C CA . GLU A 1 191 ? 14.811 -3.582 -26.823 1.00 95.38 191 GLU A CA 1
ATOM 1565 C C . GLU A 1 191 ? 13.808 -4.255 -25.876 1.00 95.38 191 GLU A C 1
ATOM 1567 O O . GLU A 1 191 ? 13.240 -5.301 -26.212 1.00 95.38 191 GLU A O 1
ATOM 1572 N N . ILE A 1 192 ? 13.542 -3.653 -24.712 1.00 93.44 192 ILE A N 1
ATOM 1573 C CA . ILE A 1 192 ? 12.555 -4.154 -23.744 1.00 93.44 192 ILE A CA 1
ATOM 1574 C C . ILE A 1 192 ? 11.140 -4.107 -24.341 1.00 93.44 192 ILE A C 1
ATOM 1576 O O . ILE A 1 192 ? 10.391 -5.083 -24.227 1.00 93.44 192 ILE A O 1
ATOM 1580 N N . SER A 1 193 ? 10.782 -3.011 -25.013 1.00 90.88 193 SER A N 1
ATOM 1581 C CA . SER A 1 193 ? 9.486 -2.837 -25.680 1.00 90.88 193 SER A CA 1
ATOM 1582 C C . SER A 1 193 ? 9.274 -3.880 -26.783 1.00 90.88 193 SER A C 1
ATOM 1584 O O . SER A 1 193 ? 8.276 -4.608 -26.802 1.00 90.88 193 SER A O 1
ATOM 1586 N N . ASN A 1 194 ? 10.273 -4.058 -27.648 1.00 92.44 194 ASN A N 1
ATOM 1587 C CA . ASN A 1 194 ? 10.248 -5.053 -28.715 1.00 92.44 194 ASN A CA 1
ATOM 1588 C C . ASN A 1 194 ? 10.183 -6.484 -28.172 1.00 92.44 194 ASN A C 1
ATOM 1590 O O . ASN A 1 194 ? 9.491 -7.340 -28.735 1.00 92.44 194 ASN A O 1
ATOM 1594 N N . LEU A 1 195 ? 10.864 -6.762 -27.056 1.00 92.50 195 LEU A N 1
ATOM 1595 C CA . LEU A 1 195 ? 10.760 -8.045 -26.371 1.00 92.50 195 LEU A CA 1
ATOM 1596 C C . LEU A 1 195 ? 9.328 -8.296 -25.888 1.00 92.50 195 LEU A C 1
ATOM 1598 O O . LEU A 1 195 ? 8.815 -9.397 -26.091 1.00 92.50 195 LEU A O 1
ATOM 1602 N N . PHE A 1 196 ? 8.670 -7.297 -25.296 1.00 88.88 196 PHE A N 1
ATOM 1603 C CA . PHE A 1 196 ? 7.268 -7.403 -24.897 1.00 88.88 196 PHE A CA 1
ATOM 1604 C C . PHE A 1 196 ? 6.364 -7.692 -26.102 1.00 88.88 196 PHE A C 1
ATOM 1606 O O . PHE A 1 196 ? 5.660 -8.703 -26.095 1.00 88.88 196 PHE A O 1
ATOM 1613 N N . LEU A 1 197 ? 6.445 -6.887 -27.168 1.00 88.06 197 LEU A N 1
ATOM 1614 C CA . LEU A 1 197 ? 5.638 -7.058 -28.385 1.00 88.06 197 LEU A CA 1
ATOM 1615 C C . LEU A 1 197 ? 5.827 -8.442 -29.016 1.00 88.06 197 LEU A C 1
ATOM 1617 O O . LEU A 1 197 ? 4.861 -9.101 -29.402 1.00 88.06 197 LEU A O 1
ATOM 1621 N N . LYS A 1 198 ? 7.068 -8.939 -29.051 1.00 91.06 198 LYS A N 1
ATOM 1622 C CA . LYS A 1 198 ? 7.392 -10.284 -29.539 1.00 91.06 198 LYS A CA 1
ATOM 1623 C C . LYS A 1 198 ? 6.625 -11.383 -28.804 1.00 91.06 198 LYS A C 1
ATOM 1625 O O . LYS A 1 198 ? 6.281 -12.382 -29.430 1.00 91.06 198 LYS A O 1
ATOM 1630 N N . TYR A 1 199 ? 6.414 -11.258 -27.493 1.00 86.69 199 TYR A N 1
ATOM 1631 C CA . TYR A 1 199 ? 5.677 -12.258 -26.714 1.00 86.69 199 TYR A CA 1
ATOM 1632 C C . TYR A 1 199 ? 4.177 -11.974 -26.645 1.00 86.69 199 TYR A C 1
ATOM 1634 O O . TYR A 1 199 ? 3.410 -12.931 -26.604 1.00 86.69 199 TYR A O 1
ATOM 1642 N N . ALA A 1 200 ? 3.755 -10.710 -26.712 1.00 83.50 200 ALA A N 1
ATOM 1643 C CA . ALA A 1 200 ? 2.348 -10.341 -26.840 1.00 83.50 200 ALA A CA 1
ATOM 1644 C C . ALA A 1 200 ? 1.736 -10.915 -28.132 1.00 83.50 200 ALA A C 1
ATOM 1646 O O . ALA A 1 200 ? 0.658 -11.498 -28.103 1.00 83.50 200 ALA A O 1
ATOM 1647 N N . ASN A 1 201 ? 2.479 -10.864 -29.242 1.00 80.69 201 ASN A N 1
ATOM 1648 C CA . ASN A 1 201 ? 2.032 -11.354 -30.550 1.00 80.69 201 ASN A CA 1
ATOM 1649 C C . ASN A 1 201 ? 2.104 -12.881 -30.717 1.00 80.69 201 ASN A C 1
ATOM 1651 O O . ASN A 1 201 ? 1.699 -13.403 -31.751 1.00 80.69 201 ASN A O 1
ATOM 1655 N N . LYS A 1 202 ? 2.626 -13.621 -29.730 1.00 77.50 202 LYS A N 1
ATOM 1656 C CA . LYS A 1 202 ? 2.610 -15.095 -29.766 1.00 77.50 202 LYS A CA 1
ATOM 1657 C C . LYS A 1 202 ? 1.242 -15.688 -29.437 1.00 77.50 202 LYS A C 1
ATOM 1659 O O . LYS A 1 202 ? 1.059 -16.888 -29.624 1.00 77.50 202 LYS A O 1
ATOM 1664 N N . ASP A 1 203 ? 0.321 -14.867 -28.949 1.00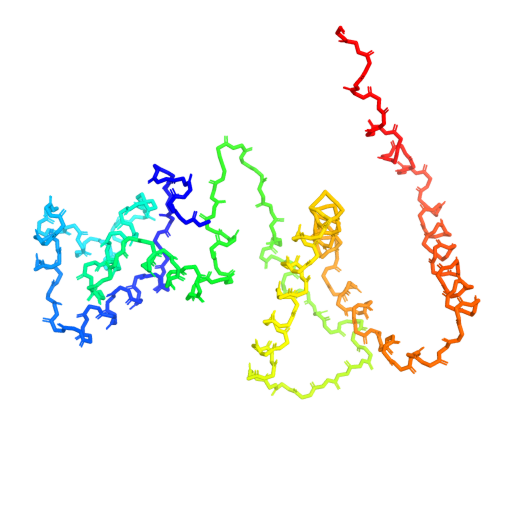 63.91 203 ASP A N 1
ATOM 1665 C CA . ASP A 1 203 ? -1.034 -15.252 -28.579 1.00 63.91 203 ASP A CA 1
ATOM 1666 C C . ASP A 1 203 ? -2.012 -14.403 -29.418 1.00 63.91 203 ASP A C 1
ATO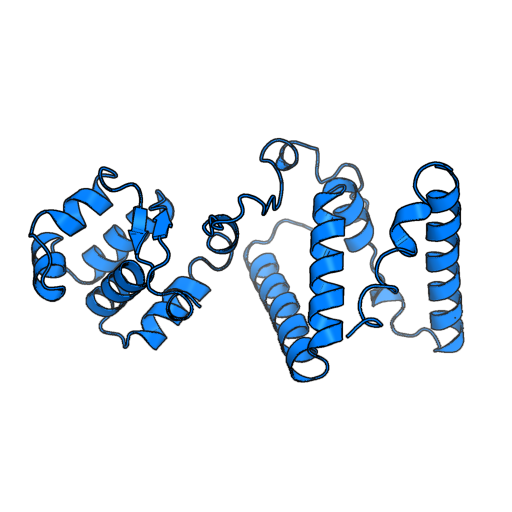M 1668 O O . ASP A 1 203 ? -2.505 -13.365 -28.978 1.00 63.91 203 ASP A O 1
ATOM 1672 N N . GLU A 1 204 ? -2.246 -14.807 -30.678 1.00 53.34 204 GLU A N 1
ATOM 1673 C CA . GLU A 1 204 ? -3.029 -14.071 -31.702 1.00 53.34 204 GLU A CA 1
ATOM 1674 C C . GLU A 1 204 ? -4.476 -13.715 -31.278 1.00 53.34 204 GLU A C 1
ATOM 1676 O O . GLU A 1 204 ? -5.160 -12.969 -31.974 1.00 53.34 204 GLU A O 1
ATOM 1681 N N . GLN A 1 205 ? -4.962 -14.200 -30.129 1.00 50.78 205 GLN A N 1
ATOM 1682 C CA . GLN A 1 205 ? -6.332 -13.988 -29.646 1.00 50.78 205 GLN A CA 1
ATOM 1683 C C . GLN A 1 205 ? -6.524 -12.793 -28.687 1.00 50.78 205 GLN A C 1
ATOM 1685 O O . GLN A 1 205 ? -7.647 -12.578 -28.236 1.00 50.78 205 GLN A O 1
ATOM 1690 N N . ARG A 1 206 ? -5.486 -12.009 -28.344 1.00 52.00 206 ARG A N 1
ATOM 1691 C CA . ARG A 1 206 ? -5.587 -10.953 -27.300 1.00 52.00 206 ARG A CA 1
ATOM 1692 C C . ARG A 1 206 ? -5.359 -9.504 -27.746 1.00 52.00 206 ARG A C 1
ATOM 1694 O O . ARG A 1 206 ? -5.537 -8.599 -26.934 1.00 52.00 206 ARG A O 1
ATOM 1701 N N . VAL A 1 207 ? -5.000 -9.259 -29.007 1.00 46.22 207 VAL A N 1
ATOM 1702 C CA . VAL A 1 207 ? -4.619 -7.917 -29.506 1.00 46.22 207 VAL A CA 1
ATOM 1703 C C . VAL A 1 207 ? -5.789 -6.909 -29.512 1.00 46.22 207 VAL A C 1
ATOM 1705 O O . VAL A 1 207 ? -5.568 -5.707 -29.599 1.00 46.22 207 VAL A O 1
ATOM 1708 N N . SER A 1 208 ? -7.035 -7.350 -29.327 1.00 41.78 208 SER A N 1
ATOM 1709 C CA . SER A 1 208 ? -8.217 -6.476 -29.289 1.00 41.78 208 SER A CA 1
ATOM 1710 C C . SER A 1 208 ? -8.343 -5.588 -28.039 1.00 41.78 208 SER A C 1
ATOM 1712 O O . SER A 1 208 ? -9.089 -4.621 -28.085 1.00 41.78 208 SER A O 1
ATOM 1714 N N . ILE A 1 209 ? -7.609 -5.847 -26.948 1.00 46.91 209 ILE A N 1
ATOM 1715 C CA . ILE A 1 209 ? -7.790 -5.105 -25.678 1.00 46.91 209 ILE A CA 1
ATOM 1716 C C . ILE A 1 209 ? -7.039 -3.757 -25.664 1.00 46.91 209 ILE A C 1
ATOM 1718 O O . ILE A 1 209 ? -7.327 -2.899 -24.839 1.00 46.91 209 ILE A O 1
ATOM 1722 N N . VAL A 1 210 ? -6.093 -3.525 -26.582 1.00 44.69 210 VAL A N 1
ATOM 1723 C CA . VAL A 1 210 ? -5.299 -2.277 -26.596 1.00 44.69 210 VAL A CA 1
ATOM 1724 C C . VAL A 1 210 ? -6.014 -1.128 -27.330 1.00 44.69 210 VAL A C 1
ATOM 1726 O O . VAL A 1 210 ? -5.650 0.022 -27.130 1.00 44.69 210 VAL A O 1
ATOM 1729 N N . ASN A 1 211 ? -7.062 -1.408 -28.117 1.00 37.47 211 ASN A N 1
ATOM 1730 C CA . ASN A 1 211 ? -7.707 -0.413 -28.990 1.00 37.47 211 ASN A CA 1
ATOM 1731 C C . ASN A 1 211 ? -9.091 0.081 -28.514 1.00 37.47 211 ASN A C 1
ATOM 1733 O O . ASN A 1 211 ? -9.704 0.880 -29.216 1.00 37.47 211 ASN A O 1
ATOM 1737 N N . GLU A 1 212 ? -9.624 -0.397 -27.382 1.00 38.44 212 GLU A N 1
ATOM 1738 C CA . GLU A 1 212 ? -10.985 -0.027 -26.933 1.00 38.44 212 GLU A CA 1
ATOM 1739 C C . GLU A 1 212 ? -11.039 1.173 -25.966 1.00 38.44 212 GLU A C 1
ATOM 1741 O O . GLU A 1 212 ? -12.108 1.757 -25.813 1.00 38.44 212 GLU A O 1
ATOM 1746 N N . ASP A 1 213 ? -9.916 1.606 -25.377 1.00 38.47 213 ASP A N 1
ATOM 1747 C CA . ASP A 1 213 ? -9.903 2.736 -24.424 1.00 38.47 213 ASP A CA 1
ATOM 1748 C C . ASP A 1 213 ? -9.818 4.132 -25.098 1.00 38.47 213 ASP A C 1
ATOM 1750 O O . ASP A 1 213 ? -9.966 5.136 -24.407 1.00 38.47 213 ASP A O 1
ATOM 1754 N N . ASP A 1 214 ? -9.652 4.220 -26.427 1.00 41.06 214 ASP A N 1
ATOM 1755 C CA . ASP A 1 214 ? -9.533 5.498 -27.169 1.00 41.06 214 ASP A CA 1
ATOM 1756 C C . ASP A 1 214 ? -10.855 6.000 -27.807 1.00 41.06 214 ASP A C 1
ATOM 1758 O O . ASP A 1 214 ? -10.847 6.995 -28.525 1.00 41.06 214 ASP A O 1
ATOM 1762 N N . ASN A 1 215 ? -12.005 5.347 -27.572 1.00 37.66 215 ASN A N 1
ATOM 1763 C CA . ASN A 1 215 ? -13.253 5.626 -28.316 1.00 37.66 215 ASN A CA 1
ATOM 1764 C C . ASN A 1 215 ? -14.500 5.932 -27.457 1.00 37.66 215 ASN A C 1
ATOM 1766 O O . ASN A 1 215 ? -15.623 5.695 -27.902 1.00 37.66 215 ASN A O 1
ATOM 1770 N N . LEU A 1 216 ? -14.346 6.460 -26.238 1.00 39.84 216 LEU A N 1
ATOM 1771 C CA . LEU A 1 216 ? -15.493 6.772 -25.363 1.00 39.84 216 LEU A CA 1
ATOM 1772 C C . LEU A 1 216 ? -15.744 8.260 -25.072 1.00 39.84 216 LEU A C 1
ATOM 1774 O O . LEU A 1 216 ? -16.544 8.541 -24.189 1.00 39.84 216 LEU A O 1
ATOM 1778 N N . ASP A 1 217 ? -15.172 9.196 -25.840 1.00 41.97 217 ASP A N 1
ATOM 1779 C CA . ASP A 1 217 ? -15.390 10.643 -25.627 1.00 41.97 217 ASP A CA 1
ATOM 1780 C C . ASP A 1 217 ? -15.698 11.454 -26.908 1.00 41.97 217 ASP A C 1
ATOM 1782 O O . ASP A 1 217 ? -15.336 12.622 -27.016 1.00 41.97 217 ASP A O 1
ATOM 1786 N N . GLU A 1 218 ? -16.434 10.892 -27.873 1.00 39.00 218 GLU A N 1
ATOM 1787 C CA . GLU A 1 218 ? -17.062 11.692 -28.942 1.00 39.00 218 GLU A CA 1
ATOM 1788 C C . GLU A 1 218 ? -18.494 11.224 -29.236 1.00 39.00 218 GLU A C 1
ATOM 1790 O O . GLU A 1 218 ? -18.766 10.650 -30.282 1.00 39.00 218 GLU A O 1
ATOM 1795 N N . GLU A 1 219 ? -19.427 11.461 -28.308 1.00 38.03 219 GLU A N 1
ATOM 1796 C CA . GLU A 1 219 ? -20.850 11.668 -28.638 1.00 38.03 219 GLU A CA 1
ATOM 1797 C C . GLU A 1 219 ? -21.618 12.233 -27.423 1.00 38.03 219 GLU A C 1
ATOM 1799 O O . GLU A 1 219 ? -22.283 11.493 -26.697 1.00 38.03 219 GLU A O 1
ATOM 1804 N N . GLN A 1 220 ? -21.536 13.556 -27.206 1.00 33.06 220 GLN A N 1
ATOM 1805 C CA . GLN A 1 220 ? -22.603 14.389 -26.614 1.00 33.06 220 GLN A CA 1
ATOM 1806 C C . GLN A 1 220 ? -22.588 15.799 -27.207 1.00 33.06 220 GLN A C 1
ATOM 1808 O O . GLN A 1 220 ? -21.500 16.413 -27.257 1.00 33.06 220 GLN A O 1
#

Secondary structure (DSSP, 8-state):
-GGGSTTSEEE--HHHHHHHHHHHHHTT--HHHHHHHTT--TTHHHHHHTT---EEEHHHHHHHHHHHHT--HHHHHHHHHHHSTTTHHHH---TT----S--TTGGGS-GGGG--S-----HHHHHHHHHHHHHHHHHHHTT-HHHHHHHHHHHHHHHHH-HHHHHHHHTS-GGGGTT--HHHHHHHHHHHHHHHHHHHTTSTT-GGGGSSTTSSSS--

Organism: NCBI:txid36847

Nearest PDB structures (foldseek):
  3eus-assembly1_A  TM=7.592E-01  e=1.094E-01  Ruegeria pomeroyi
  3eus-assembly1_B  TM=6.917E-01  e=1.227E-01  Ruegeria pomeroyi
  9f9s-assembly1_CN  TM=7.563E-01  e=3.075E-01  Saccharomyces cerevisiae
  2o38-assembly1_A  TM=7.340E-01  e=3.869E-01  Rhodopseudomonas palustris CGA009
  5j9i-assembly2_C  TM=6.859E-01  e=8.163E-01  Vibrio cholerae

Mean predicted aligned error: 16.8 Å

Radius of gyration: 23.02 Å; Cα contacts (8 Å, |Δi|>4): 163; chains: 1; bounding box: 50×37×64 Å